Protein AF-A0A6A5AB97-F1 (afdb_monomer_lite)

Organism: Aphanomyces astaci (NCBI:txid112090)

Foldseek 3Di:
DAWKKAFPQPGDIDRQLLDQFPPDQADPPPRHGGLEIETADADDDDDPDPPPPLVAPPDDCDPLNVVLLVLLVVCQVQQSALFAWFAQQLVVSCQLSSHDSVVVCVVPVVPVCRRVDTGDHDRAGDPDDSVVSNVSVVVNVVSSVVSLVVCCVPPVDDSVVSVVSNHCNNVVGNVNSCVVRVRHYDPDHNHDDPDDPDPDPDPPPDDPDDDDDDDDDDDDDDDDD

Secondary structure (DSSP, 8-state):
-PPEEE-TTT--EEEG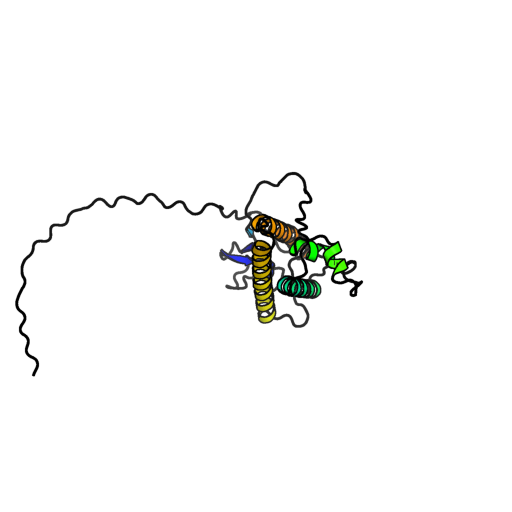GG-SSSS--B-TTT--B-SEEEEE----PPPSS-------------HHHHHHHHHHHHHHHHT-S---TT-BHHHHHHHHTTS-HHHHHHHTTT-GGGGT-B----SS-TT--HHHHHHHHHHHHHHHHHHHHHHHHHH---HHHHHHHHHHHHHHHHHHHHHHHTPEEPS--B---SSPPPPPP------------------------

pLDDT: mean 76.61, std 21.36, range [30.56, 95.5]

Structure (mmCIF, N/CA/C/O backbone):
data_AF-A0A6A5AB97-F1
#
_entry.id   AF-A0A6A5AB97-F1
#
loop_
_atom_site.group_PDB
_atom_site.id
_atom_site.type_symbol
_atom_site.label_atom_id
_atom_site.label_alt_id
_atom_site.label_comp_id
_atom_site.label_asym_id
_atom_site.label_entity_id
_atom_site.label_seq_id
_atom_site.pdbx_PDB_ins_code
_atom_site.Cartn_x
_atom_site.Cartn_y
_atom_site.Cartn_z
_atom_site.occupancy
_atom_site.B_iso_or_equiv
_atom_site.auth_seq_id
_atom_site.auth_comp_id
_atom_site.auth_asym_id
_atom_site.auth_atom_id
_atom_site.pdbx_PDB_model_num
ATOM 1 N N . MET A 1 1 ? 2.288 -11.305 -4.418 1.00 60.75 1 MET A N 1
ATOM 2 C CA . MET A 1 1 ? 0.895 -11.182 -3.960 1.00 60.75 1 MET A CA 1
ATOM 3 C C . MET A 1 1 ? 0.907 -10.291 -2.740 1.00 60.75 1 MET A C 1
ATOM 5 O O . MET A 1 1 ? 1.957 -10.066 -2.152 1.00 60.75 1 MET A O 1
ATOM 9 N N . ASP A 1 2 ? -0.248 -9.770 -2.362 1.00 81.12 2 ASP A N 1
ATOM 10 C CA . ASP A 1 2 ? -0.357 -8.925 -1.180 1.00 81.12 2 ASP A CA 1
ATOM 11 C C . ASP A 1 2 ? -0.464 -9.779 0.087 1.00 81.12 2 ASP A C 1
ATOM 13 O O . ASP A 1 2 ? -0.986 -10.894 0.044 1.00 81.12 2 ASP A O 1
ATOM 17 N N . ALA A 1 3 ? -0.025 -9.242 1.225 1.00 86.38 3 ALA A N 1
ATOM 18 C CA . ALA A 1 3 ? -0.329 -9.846 2.516 1.00 86.38 3 ALA A CA 1
ATOM 19 C C . ALA A 1 3 ? -1.850 -9.818 2.748 1.00 86.38 3 ALA A C 1
ATOM 21 O O . ALA A 1 3 ? -2.472 -8.754 2.666 1.00 86.38 3 ALA A O 1
ATOM 22 N N . ILE A 1 4 ? -2.442 -10.979 3.029 1.00 90.69 4 ILE A N 1
ATOM 23 C CA . ILE A 1 4 ? -3.864 -11.115 3.356 1.00 90.69 4 ILE A CA 1
ATOM 24 C C . ILE A 1 4 ? -4.005 -11.230 4.875 1.00 90.69 4 ILE A C 1
ATOM 26 O O . ILE A 1 4 ? -3.281 -11.986 5.524 1.00 90.69 4 ILE A O 1
ATOM 30 N N . ILE A 1 5 ? -4.949 -10.479 5.431 1.00 92.50 5 ILE A N 1
ATOM 31 C CA . ILE A 1 5 ? -5.366 -10.549 6.831 1.00 92.50 5 ILE A CA 1
ATOM 32 C C . ILE A 1 5 ? -6.749 -11.198 6.911 1.00 92.50 5 ILE A C 1
ATOM 34 O O . ILE A 1 5 ? -7.559 -11.034 5.998 1.00 92.50 5 ILE A O 1
ATOM 38 N N . LEU A 1 6 ? -7.023 -11.907 8.000 1.00 93.25 6 LEU A N 1
ATOM 39 C CA . LEU A 1 6 ? -8.309 -12.526 8.313 1.00 93.25 6 LEU A CA 1
ATOM 40 C C . LEU A 1 6 ? -8.797 -12.028 9.675 1.00 93.25 6 LEU A C 1
ATOM 42 O O . LEU A 1 6 ? -8.027 -11.982 10.635 1.00 93.25 6 LEU A O 1
ATOM 46 N N . LEU A 1 7 ? -10.081 -11.693 9.768 1.00 92.81 7 LEU A N 1
ATOM 47 C CA . LEU A 1 7 ? -10.729 -11.301 11.016 1.00 92.81 7 LEU A CA 1
ATOM 48 C C . LEU A 1 7 ? -11.393 -12.528 11.646 1.00 92.81 7 LEU A C 1
ATOM 50 O O . LEU A 1 7 ? -12.447 -12.966 11.186 1.00 92.81 7 LEU A O 1
ATOM 54 N N . GLU A 1 8 ? -10.793 -13.095 12.697 1.00 87.31 8 GLU A N 1
ATOM 55 C CA . GLU A 1 8 ? -11.292 -14.343 13.309 1.00 87.31 8 GLU A CA 1
ATOM 56 C C . GLU A 1 8 ? -12.737 -14.221 13.837 1.00 87.31 8 GLU A C 1
ATOM 58 O O . GLU A 1 8 ? -13.465 -15.208 13.839 1.00 87.31 8 GLU A O 1
ATOM 63 N N . GLY A 1 9 ? -13.178 -13.018 14.227 1.00 87.19 9 GLY A N 1
ATOM 64 C CA . GLY A 1 9 ? -14.530 -12.768 14.745 1.00 87.19 9 GLY A CA 1
ATOM 65 C C . GLY A 1 9 ? -15.659 -12.759 13.704 1.00 87.19 9 GLY A C 1
ATOM 66 O O . GLY A 1 9 ? -16.821 -12.850 14.088 1.00 87.19 9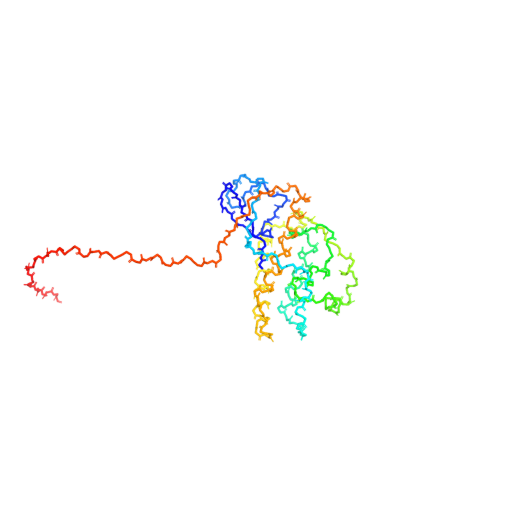 GLY A O 1
ATOM 67 N N . CYS A 1 10 ? -15.358 -12.643 12.404 1.00 92.75 10 CYS A N 1
ATOM 68 C CA . CYS A 1 10 ? -16.388 -12.606 11.350 1.00 92.75 10 CYS A CA 1
ATOM 69 C C . CYS A 1 10 ? -16.013 -13.316 10.036 1.00 92.75 10 CYS A C 1
ATOM 71 O O . CYS A 1 10 ? -16.812 -13.328 9.105 1.00 92.75 10 CYS A O 1
ATOM 73 N N . GLY A 1 11 ? -14.810 -13.887 9.925 1.00 90.88 11 GLY A N 1
ATOM 74 C CA . GLY A 1 11 ? -14.352 -14.633 8.748 1.00 90.88 11 GLY A CA 1
ATOM 75 C C . GLY A 1 11 ? -14.004 -13.784 7.518 1.00 90.88 11 GLY A C 1
ATOM 76 O O . GLY A 1 11 ? -13.508 -14.329 6.533 1.00 90.88 11 GLY A O 1
ATOM 77 N N . HIS A 1 12 ? -14.213 -12.464 7.551 1.00 94.31 12 HIS A N 1
ATOM 78 C CA . HIS A 1 12 ? -13.835 -11.582 6.447 1.00 94.31 12 HIS A CA 1
ATOM 79 C C . HIS A 1 12 ? -12.313 -11.483 6.305 1.00 94.31 12 HIS A C 1
ATOM 81 O O . HIS A 1 12 ? -11.588 -11.342 7.294 1.00 94.31 12 HIS A O 1
ATOM 87 N N . ALA A 1 13 ? -11.840 -11.516 5.059 1.00 93.12 13 ALA A N 1
ATOM 88 C CA . ALA A 1 13 ? -10.432 -11.395 4.714 1.00 93.12 13 ALA A CA 1
ATOM 89 C C . ALA A 1 13 ? -10.190 -10.202 3.783 1.00 93.12 13 ALA A C 1
ATOM 91 O O . ALA A 1 13 ? -10.978 -9.931 2.877 1.00 93.12 13 ALA A O 1
ATOM 92 N N . PHE A 1 14 ? -9.071 -9.514 3.992 1.00 92.31 14 PHE A N 1
ATOM 93 C CA . PHE A 1 14 ? -8.695 -8.297 3.272 1.00 92.31 14 PHE A CA 1
ATOM 94 C C . PHE A 1 14 ? -7.235 -8.390 2.844 1.00 92.31 14 PHE A C 1
ATOM 96 O O . PHE A 1 14 ? -6.418 -8.983 3.545 1.00 92.31 14 PHE A O 1
ATOM 103 N N . HIS A 1 15 ? -6.853 -7.746 1.743 1.00 92.25 15 HIS A N 1
ATOM 104 C CA . HIS A 1 15 ? -5.442 -7.393 1.595 1.00 92.25 15 HIS A CA 1
ATOM 105 C C . HIS A 1 15 ? -5.102 -6.307 2.621 1.00 92.25 15 HIS A C 1
ATOM 107 O O . HIS A 1 15 ? -5.886 -5.376 2.801 1.00 92.25 15 HIS A O 1
ATOM 113 N N . SER A 1 16 ? -3.922 -6.351 3.232 1.00 91.88 16 SER A N 1
ATOM 114 C CA . SER A 1 16 ? -3.533 -5.381 4.265 1.00 91.88 16 SER A CA 1
ATOM 115 C C . SER A 1 16 ? -3.587 -3.921 3.793 1.00 91.88 16 SER A C 1
ATOM 117 O O . SER A 1 16 ? -4.008 -3.043 4.536 1.00 91.88 16 SER A O 1
ATOM 119 N N . ARG A 1 17 ? -3.222 -3.646 2.534 1.00 92.00 17 ARG A N 1
ATOM 120 C CA . ARG A 1 17 ? -3.323 -2.297 1.937 1.00 92.00 17 ARG A CA 1
ATOM 121 C C . ARG A 1 17 ? -4.753 -1.856 1.607 1.00 92.00 17 ARG A C 1
ATOM 123 O O . ARG A 1 17 ? -4.948 -0.704 1.248 1.00 92.00 17 ARG A O 1
ATOM 130 N N . CYS A 1 18 ? -5.722 -2.774 1.615 1.00 92.94 18 CYS A N 1
ATOM 131 C CA . CYS A 1 18 ? -7.118 -2.463 1.307 1.00 92.94 18 CYS A CA 1
ATOM 132 C C . CYS A 1 18 ? -7.883 -1.962 2.532 1.00 92.94 18 CYS A C 1
ATOM 134 O O . CYS A 1 18 ? -8.823 -1.203 2.333 1.00 92.94 18 CYS A O 1
ATOM 136 N N . VAL A 1 19 ? -7.434 -2.293 3.749 1.00 93.06 19 VAL A N 1
ATOM 137 C CA . VAL A 1 19 ? -7.878 -1.621 4.980 1.00 93.06 19 VAL A CA 1
ATOM 138 C C . VAL A 1 19 ? -7.641 -0.119 4.836 1.00 93.06 19 VAL A C 1
ATOM 140 O O . VAL A 1 19 ? -6.557 0.296 4.417 1.00 93.06 19 VAL A O 1
ATOM 143 N N . PHE A 1 20 ? -8.666 0.678 5.111 1.00 91.94 20 PHE A N 1
ATOM 144 C CA . PHE A 1 20 ? -8.661 2.132 4.996 1.00 91.94 20 PHE A CA 1
ATOM 145 C C . PHE A 1 20 ? -7.979 2.804 6.183 1.00 91.94 20 PHE A C 1
ATOM 147 O O . PHE A 1 20 ? -7.189 3.720 5.973 1.00 91.94 20 PHE A O 1
ATOM 154 N N . GLU A 1 21 ? -8.240 2.330 7.403 1.00 90.81 21 GLU A N 1
ATOM 155 C CA . GLU A 1 21 ? -7.704 2.929 8.625 1.00 90.81 21 GLU A CA 1
ATOM 156 C C . GLU A 1 21 ? -7.088 1.868 9.547 1.00 90.81 21 GLU A C 1
ATOM 158 O O . GLU A 1 21 ? -7.721 0.873 9.900 1.00 90.81 21 GLU A O 1
ATOM 163 N N . TRP A 1 22 ? -5.834 2.097 9.946 1.00 93.00 22 TRP A N 1
ATOM 164 C CA . TRP A 1 22 ? -5.144 1.317 10.975 1.00 93.00 22 TRP A CA 1
ATOM 165 C C . TRP A 1 22 ? -4.885 2.149 12.237 1.00 93.00 22 TRP A C 1
ATOM 167 O O . TRP A 1 22 ? -4.482 3.311 12.100 1.00 93.00 22 TRP A O 1
ATOM 177 N N . PRO A 1 23 ? -4.972 1.544 13.439 1.00 94.25 23 PRO A N 1
ATOM 178 C CA . PRO A 1 23 ? -5.296 0.135 13.692 1.00 94.25 23 PRO A CA 1
ATOM 179 C C . PRO A 1 23 ? -6.779 -0.185 13.455 1.00 94.25 23 PRO A C 1
ATOM 181 O O . PRO A 1 23 ? -7.661 0.576 13.841 1.00 94.25 23 PRO A O 1
ATOM 184 N N . LEU A 1 24 ? -7.040 -1.343 12.853 1.00 93.06 24 LEU A N 1
ATOM 185 C CA . LEU A 1 24 ? -8.377 -1.863 12.617 1.00 93.06 24 LEU A CA 1
ATOM 186 C C . LEU A 1 24 ? -9.029 -2.234 13.958 1.00 93.06 24 LEU A C 1
ATOM 188 O O . LEU A 1 24 ? -8.449 -2.986 14.747 1.00 93.06 24 LEU A O 1
ATOM 192 N N . ARG A 1 25 ? -10.232 -1.693 14.193 1.00 93.12 25 ARG A N 1
ATOM 193 C CA . ARG A 1 25 ? -11.060 -1.915 15.397 1.00 93.12 25 ARG A CA 1
ATOM 194 C C . ARG A 1 25 ? -12.397 -2.588 15.097 1.00 93.12 25 ARG A C 1
ATOM 196 O O . ARG A 1 25 ? -12.951 -3.264 15.958 1.00 93.12 25 ARG A O 1
ATOM 203 N N . THR A 1 26 ? -12.918 -2.422 13.886 1.00 94.94 26 THR A N 1
ATOM 204 C CA . THR A 1 26 ? -14.170 -3.027 13.413 1.00 94.94 26 THR A CA 1
ATOM 205 C C . THR A 1 26 ? -14.009 -3.486 11.968 1.00 94.94 26 THR A C 1
ATOM 207 O O . THR A 1 26 ? -13.206 -2.946 11.210 1.00 94.94 26 THR A O 1
ATOM 210 N N . CYS A 1 27 ? -14.768 -4.504 11.569 1.00 94.12 27 CYS A N 1
ATOM 211 C CA . CYS A 1 27 ? -14.750 -4.996 10.199 1.00 94.12 27 CYS A CA 1
ATOM 212 C C . CYS A 1 27 ? -15.373 -3.974 9.233 1.00 94.12 27 CYS A C 1
ATOM 214 O O . CYS A 1 27 ? -16.542 -3.626 9.376 1.00 94.12 27 CYS A O 1
ATOM 216 N N . GLU A 1 28 ? -14.651 -3.579 8.182 1.00 92.00 28 GLU A N 1
ATOM 217 C CA . GLU A 1 28 ? -15.136 -2.616 7.173 1.00 92.00 28 GLU A CA 1
ATOM 218 C C . GLU A 1 28 ? -16.360 -3.103 6.365 1.00 92.00 28 GLU A C 1
ATOM 220 O O . GLU A 1 28 ? -17.002 -2.309 5.680 1.00 92.00 28 GLU A O 1
ATOM 225 N N . VAL A 1 29 ? -16.699 -4.398 6.443 1.00 93.00 29 VAL A N 1
ATOM 226 C CA . VAL A 1 29 ? -17.851 -5.006 5.750 1.00 93.00 29 VAL A CA 1
ATOM 227 C C . VAL A 1 29 ? -19.064 -5.153 6.671 1.00 93.00 29 VAL A C 1
ATOM 229 O O . VAL A 1 29 ? -20.159 -4.737 6.307 1.00 93.00 29 VAL A O 1
ATOM 232 N N . CYS A 1 30 ? -18.889 -5.750 7.855 1.00 95.38 30 CYS A N 1
ATOM 233 C CA . CYS A 1 30 ? -19.995 -6.120 8.751 1.00 95.38 30 CYS A CA 1
ATOM 234 C C . CYS A 1 30 ? -19.960 -5.436 10.128 1.00 95.38 30 CYS A C 1
ATOM 236 O O . CYS A 1 30 ? -20.767 -5.771 10.989 1.00 95.38 30 CYS A O 1
ATOM 238 N N . GLN A 1 31 ? -19.021 -4.513 10.355 1.00 94.75 31 GLN A N 1
ATOM 239 C CA . GLN A 1 31 ? -18.847 -3.712 11.578 1.00 94.75 31 GLN A CA 1
ATOM 240 C C . GLN A 1 31 ? -18.605 -4.500 12.881 1.00 94.75 31 GLN A C 1
ATOM 242 O O . GLN A 1 31 ? -18.427 -3.891 13.933 1.00 94.75 31 GLN A O 1
ATOM 247 N N . THR A 1 32 ? -18.506 -5.833 12.823 1.00 95.31 32 THR A N 1
ATOM 248 C CA . THR A 1 32 ? -18.099 -6.681 13.954 1.00 95.31 32 THR A CA 1
ATOM 249 C C . THR A 1 32 ? -16.782 -6.172 14.555 1.00 95.31 32 THR A C 1
ATOM 251 O O . THR A 1 32 ? -15.819 -6.017 13.795 1.00 95.31 32 THR A O 1
ATOM 254 N N . PRO A 1 33 ? -16.707 -5.920 15.877 1.00 94.62 33 PRO A N 1
ATOM 255 C CA . PRO A 1 33 ? -15.467 -5.535 16.547 1.00 94.62 33 PRO A CA 1
ATOM 256 C C . PRO A 1 33 ? -14.354 -6.570 16.345 1.00 94.62 33 PRO A C 1
ATOM 258 O O . PRO A 1 33 ? -14.589 -7.776 16.439 1.00 94.62 33 PRO A O 1
ATOM 261 N N . CYS A 1 34 ? -13.144 -6.102 16.047 1.00 90.81 34 CYS A N 1
ATOM 262 C CA . CYS A 1 34 ? -11.989 -6.943 15.743 1.00 90.81 34 CYS A CA 1
ATOM 263 C C . CYS A 1 34 ? -10.660 -6.219 16.034 1.00 90.81 34 CYS A C 1
ATOM 265 O O . CYS A 1 34 ? -10.048 -5.623 15.151 1.00 90.81 34 CYS A O 1
ATOM 267 N N . ASP A 1 35 ? -10.179 -6.305 17.274 1.00 88.38 35 ASP A N 1
ATOM 268 C CA . ASP A 1 35 ? -8.873 -5.745 17.663 1.00 88.38 35 ASP A CA 1
ATOM 269 C C . ASP A 1 35 ? -7.673 -6.609 17.243 1.00 88.38 35 ASP A C 1
ATOM 271 O O . ASP A 1 35 ? -6.535 -6.128 17.187 1.00 88.38 35 ASP A O 1
ATOM 275 N N . SER A 1 36 ? -7.917 -7.886 16.937 1.00 91.50 36 SER A N 1
ATOM 276 C CA . SER A 1 36 ? -6.913 -8.840 16.472 1.00 91.50 36 SER A CA 1
ATOM 277 C C . SER A 1 36 ? -7.127 -9.245 15.013 1.00 91.50 36 SER A C 1
ATOM 279 O O . SER A 1 36 ? -8.249 -9.470 14.555 1.00 91.50 36 SER A O 1
ATOM 281 N N . ILE A 1 37 ? -6.016 -9.373 14.288 1.00 92.50 37 ILE A N 1
ATOM 282 C CA . ILE A 1 37 ? -5.974 -9.881 12.913 1.00 92.50 37 ILE A CA 1
ATOM 283 C C . ILE A 1 37 ? -5.139 -11.162 12.850 1.00 92.50 37 ILE A C 1
ATOM 285 O O . ILE A 1 37 ? -4.086 -11.254 13.476 1.00 92.50 37 ILE A O 1
ATOM 289 N N . ALA A 1 38 ? -5.566 -12.155 12.078 1.00 91.75 38 ALA A N 1
ATOM 290 C CA . ALA A 1 38 ? -4.735 -13.301 11.716 1.00 91.75 38 ALA A CA 1
ATOM 291 C C . ALA A 1 38 ? -4.057 -13.038 10.363 1.00 91.75 38 ALA A C 1
ATOM 293 O O . ALA A 1 38 ? -4.660 -12.436 9.472 1.00 91.75 38 ALA A O 1
ATOM 294 N N . LEU A 1 39 ? -2.814 -13.490 10.183 1.00 89.12 39 LEU A N 1
ATOM 295 C CA . LEU A 1 39 ? -2.131 -13.405 8.889 1.00 89.12 39 LEU A CA 1
ATOM 296 C C . LEU A 1 39 ? -2.386 -14.676 8.074 1.00 89.12 39 LEU A C 1
ATOM 298 O O . LEU A 1 39 ? -2.138 -15.791 8.537 1.00 89.12 39 LEU A O 1
ATOM 302 N N . VAL A 1 40 ? -2.856 -14.508 6.840 1.00 85.56 40 VAL A N 1
ATOM 303 C CA . VAL A 1 40 ? -3.047 -15.604 5.887 1.00 85.56 40 VAL A CA 1
ATOM 304 C C . VAL A 1 40 ? -1.784 -15.716 5.041 1.00 85.56 40 VAL A C 1
ATOM 306 O O . VAL A 1 40 ? -1.528 -14.897 4.158 1.00 85.56 40 VAL A O 1
ATOM 309 N N . GLY A 1 41 ? -0.975 -16.733 5.330 1.00 68.50 41 GLY A N 1
ATOM 310 C CA . GLY A 1 41 ? 0.309 -16.967 4.676 1.00 68.50 41 GLY A CA 1
ATOM 311 C C . GLY A 1 41 ? 0.445 -18.408 4.204 1.00 68.50 41 GLY A C 1
ATOM 312 O O . GLY A 1 41 ? 0.084 -19.347 4.911 1.00 68.50 41 GLY A O 1
ATOM 313 N N . ARG A 1 42 ? 1.017 -18.612 3.013 1.00 59.31 42 ARG A N 1
ATOM 314 C CA . ARG A 1 42 ? 1.466 -19.946 2.598 1.00 59.31 42 ARG A CA 1
ATOM 315 C C . ARG A 1 42 ? 2.794 -20.239 3.281 1.00 59.31 42 ARG A C 1
ATOM 317 O O . ARG A 1 42 ? 3.829 -19.757 2.836 1.00 59.31 42 ARG A O 1
ATOM 324 N N . CYS A 1 43 ? 2.772 -21.052 4.331 1.00 41.12 43 CYS A N 1
ATOM 325 C CA . CYS A 1 43 ? 4.003 -21.521 4.956 1.00 41.12 43 CYS A CA 1
ATOM 326 C C . CYS A 1 43 ? 4.773 -22.424 3.972 1.00 41.12 43 CYS A C 1
ATOM 328 O O . CYS A 1 43 ? 4.392 -23.570 3.729 1.00 41.12 43 CYS A O 1
ATOM 330 N N . ARG A 1 44 ? 5.857 -21.904 3.387 1.00 54.62 44 ARG A N 1
ATOM 331 C CA . ARG A 1 44 ? 6.918 -22.707 2.766 1.00 54.62 44 ARG A CA 1
ATOM 332 C C . ARG A 1 44 ? 8.201 -22.493 3.556 1.00 54.62 44 ARG A C 1
ATOM 334 O O . ARG A 1 44 ? 8.443 -21.410 4.078 1.00 54.62 44 ARG A O 1
ATOM 341 N N . ARG A 1 45 ? 9.002 -23.556 3.672 1.00 43.09 45 ARG A N 1
ATOM 342 C CA . ARG A 1 45 ? 10.289 -23.520 4.375 1.00 43.09 45 ARG A CA 1
ATOM 343 C C . ARG A 1 45 ? 11.170 -22.428 3.765 1.00 43.09 45 ARG A C 1
ATOM 345 O O . ARG A 1 45 ? 11.361 -22.417 2.552 1.00 43.09 45 ARG A O 1
ATOM 352 N N . MET A 1 46 ? 11.691 -21.553 4.624 1.00 43.62 46 MET A N 1
ATOM 353 C CA . MET A 1 46 ? 12.640 -20.502 4.260 1.00 43.62 46 MET A CA 1
ATOM 354 C C . MET A 1 46 ? 13.797 -21.080 3.434 1.00 43.62 46 MET A C 1
ATOM 356 O O . MET A 1 46 ? 14.436 -22.033 3.894 1.00 43.62 46 MET A O 1
ATOM 360 N N . PRO A 1 47 ? 14.136 -20.497 2.272 1.00 39.91 47 PRO A N 1
ATOM 361 C CA . PRO A 1 47 ? 15.463 -20.659 1.708 1.00 39.91 47 PRO A CA 1
ATOM 362 C C . PRO A 1 47 ? 16.467 -20.074 2.704 1.00 39.91 47 PRO A C 1
ATOM 364 O O . PRO A 1 47 ? 16.452 -18.879 3.002 1.00 39.91 47 PRO A O 1
ATOM 367 N N . THR A 1 48 ? 17.342 -20.913 3.246 1.00 36.59 48 THR A N 1
ATOM 368 C CA . THR A 1 48 ? 18.506 -20.437 3.993 1.00 36.59 48 THR A CA 1
ATOM 369 C C . THR A 1 48 ? 19.384 -19.598 3.065 1.00 36.59 48 THR A C 1
ATOM 371 O O . THR A 1 48 ? 19.791 -20.085 2.010 1.00 36.59 48 THR A O 1
ATOM 374 N N . SER A 1 49 ? 19.729 -18.385 3.508 1.00 42.03 49 SER A N 1
ATOM 375 C CA . SER A 1 49 ? 20.485 -17.317 2.822 1.00 42.03 49 SER A CA 1
ATOM 376 C C . SER A 1 49 ? 19.675 -16.370 1.907 1.00 42.03 49 SER A C 1
ATOM 378 O O . SER A 1 49 ? 18.937 -16.820 1.028 1.00 42.03 49 SER A O 1
ATOM 380 N N . PRO A 1 50 ? 19.862 -15.036 2.041 1.00 38.94 50 PRO A N 1
ATOM 381 C CA . PRO A 1 50 ? 19.308 -14.044 1.125 1.00 38.94 50 PRO A CA 1
ATOM 382 C C . PRO A 1 50 ? 20.139 -14.016 -0.164 1.00 38.94 50 PRO A C 1
ATOM 384 O O . PRO A 1 50 ? 20.914 -13.090 -0.415 1.00 38.94 50 PRO A O 1
ATOM 387 N N . THR A 1 51 ? 20.013 -15.058 -0.986 1.00 40.12 51 THR A N 1
ATOM 388 C CA . THR A 1 51 ? 20.675 -15.085 -2.292 1.00 40.12 51 THR A CA 1
ATOM 389 C C . THR A 1 51 ? 20.088 -13.975 -3.156 1.00 40.12 51 THR A C 1
ATOM 391 O O . THR A 1 51 ? 18.914 -14.004 -3.509 1.00 40.12 51 THR A O 1
ATOM 394 N N . SER A 1 52 ? 20.921 -12.985 -3.485 1.00 44.22 52 SER A N 1
ATOM 395 C CA . SER A 1 52 ? 20.586 -11.808 -4.293 1.00 44.22 52 SER A CA 1
ATOM 396 C C . SER A 1 52 ? 20.303 -12.167 -5.765 1.00 44.22 52 SER A C 1
ATOM 398 O O . SER A 1 52 ? 20.983 -11.711 -6.686 1.00 44.22 52 SER A O 1
ATOM 400 N N . SER A 1 53 ? 19.245 -12.933 -6.017 1.00 45.44 53 SER A N 1
ATOM 401 C CA . SER A 1 53 ? 18.651 -13.155 -7.335 1.00 45.44 53 SER A CA 1
ATOM 402 C C . SER A 1 53 ? 17.708 -12.000 -7.692 1.00 45.44 53 SER A C 1
ATOM 404 O O . SER A 1 53 ? 16.552 -12.191 -8.064 1.00 45.44 53 SER A O 1
ATOM 406 N N . THR A 1 54 ? 18.230 -10.765 -7.640 1.00 50.19 54 THR A N 1
ATOM 407 C CA . THR A 1 54 ? 17.572 -9.648 -8.330 1.00 50.19 54 THR A CA 1
ATOM 408 C C . THR A 1 54 ? 17.618 -9.993 -9.813 1.00 50.19 54 THR A C 1
ATOM 410 O O . THR A 1 54 ? 18.676 -9.870 -10.432 1.00 50.19 54 THR A O 1
ATOM 413 N N . MET A 1 55 ? 16.496 -10.453 -10.376 1.00 54.72 55 MET A N 1
ATOM 414 C CA . MET A 1 55 ? 16.352 -10.784 -11.797 1.00 54.72 55 MET A CA 1
ATOM 415 C C . MET A 1 55 ? 16.426 -9.504 -12.631 1.00 54.72 55 MET A C 1
ATOM 417 O O . MET A 1 55 ? 15.437 -8.978 -13.138 1.00 54.72 55 MET A O 1
ATOM 421 N N . SER A 1 56 ? 17.648 -8.985 -12.761 1.00 51.53 56 SER A N 1
ATOM 422 C CA . SER A 1 56 ? 18.004 -7.778 -13.497 1.00 51.53 56 SER A CA 1
ATOM 423 C C . SER A 1 56 ? 17.999 -8.046 -15.003 1.00 51.53 56 SER A C 1
ATOM 425 O O . SER A 1 56 ? 18.976 -7.773 -15.707 1.00 51.53 56 SER A O 1
ATOM 427 N N . CYS A 1 57 ? 16.870 -8.538 -15.511 1.00 53.47 57 CYS A N 1
ATOM 428 C CA . CYS A 1 57 ? 16.553 -8.467 -16.924 1.00 53.47 57 CYS A CA 1
ATOM 429 C C . CYS A 1 57 ? 16.678 -6.991 -17.344 1.00 53.47 57 CYS A C 1
ATOM 431 O O . CYS A 1 57 ? 16.007 -6.116 -16.785 1.00 53.47 57 CYS A O 1
ATOM 433 N N . ARG A 1 58 ? 17.598 -6.690 -18.271 1.00 57.16 58 ARG A N 1
ATOM 434 C CA . ARG A 1 58 ? 17.811 -5.328 -18.778 1.00 57.16 58 ARG A CA 1
ATOM 435 C C . ARG A 1 58 ? 16.611 -4.937 -19.639 1.00 57.16 58 ARG A C 1
ATOM 437 O O . ARG A 1 58 ? 16.619 -5.136 -20.846 1.00 57.16 58 ARG A O 1
ATOM 444 N N . ARG A 1 59 ? 15.582 -4.390 -18.994 1.00 71.38 59 ARG A N 1
ATOM 445 C CA . ARG A 1 59 ? 14.331 -3.962 -19.624 1.00 71.38 59 ARG A CA 1
ATOM 446 C C . ARG A 1 59 ? 14.260 -2.445 -19.720 1.00 71.38 59 ARG A C 1
ATOM 448 O O . ARG A 1 59 ? 14.518 -1.738 -18.732 1.00 71.38 59 ARG A O 1
ATOM 455 N N . ASN A 1 60 ? 13.863 -1.963 -20.895 1.00 78.94 60 ASN A N 1
ATOM 456 C CA . ASN A 1 60 ? 13.421 -0.583 -21.078 1.00 78.94 60 ASN A CA 1
ATOM 457 C C . ASN A 1 60 ? 12.261 -0.286 -20.117 1.00 78.94 60 ASN A C 1
ATOM 459 O O . ASN A 1 60 ? 11.575 -1.198 -19.662 1.00 78.94 60 ASN A O 1
ATOM 463 N N . TRP A 1 61 ? 12.091 0.986 -19.758 1.00 82.19 61 TRP A N 1
ATOM 464 C CA . TRP A 1 61 ? 10.936 1.401 -18.965 1.00 82.19 61 TRP A CA 1
ATOM 465 C C . TRP A 1 61 ? 9.714 1.416 -19.863 1.00 82.19 61 TRP A C 1
ATOM 467 O O . TRP A 1 61 ? 9.630 2.286 -20.730 1.00 82.19 61 TRP A O 1
ATOM 477 N N . ASP A 1 62 ? 8.806 0.477 -19.640 1.00 86.94 62 ASP A N 1
ATOM 478 C CA . ASP A 1 62 ? 7.518 0.477 -20.317 1.00 86.94 62 ASP A CA 1
ATOM 479 C C . ASP A 1 62 ? 6.561 1.516 -19.715 1.00 86.94 62 ASP A C 1
ATOM 481 O O . ASP A 1 62 ? 6.784 2.031 -18.614 1.00 86.94 62 ASP A O 1
ATOM 485 N N . GLU A 1 63 ? 5.484 1.811 -20.435 1.00 90.88 63 GLU A N 1
ATOM 486 C CA . GLU A 1 63 ? 4.410 2.677 -19.976 1.00 90.88 63 GLU A CA 1
ATOM 487 C C . GLU A 1 63 ? 3.688 2.089 -18.757 1.00 90.88 63 GLU A C 1
ATOM 489 O O . GLU A 1 63 ? 3.566 2.772 -17.741 1.00 90.88 63 GLU A O 1
ATOM 494 N N . VAL A 1 64 ? 3.327 0.801 -18.783 1.00 92.06 64 VAL A N 1
ATOM 495 C CA . VAL A 1 64 ? 2.628 0.147 -17.658 1.00 92.06 64 VAL A CA 1
ATOM 496 C C . VAL A 1 64 ? 3.509 0.124 -16.404 1.00 92.06 64 VAL A C 1
ATOM 498 O O . VAL A 1 64 ? 3.059 0.412 -15.294 1.00 92.06 64 VAL A O 1
ATOM 501 N N . GLU A 1 65 ? 4.803 -0.157 -16.576 1.00 91.62 65 GLU A N 1
ATOM 502 C CA . GLU A 1 65 ? 5.793 -0.117 -15.495 1.00 91.62 65 GLU A CA 1
ATOM 503 C C . GLU A 1 65 ? 5.989 1.306 -14.940 1.00 91.62 65 GLU A C 1
ATOM 505 O O . GLU A 1 65 ? 6.175 1.490 -13.733 1.00 91.62 65 GLU A O 1
ATOM 510 N N . ARG A 1 66 ? 5.929 2.328 -15.806 1.00 91.75 66 ARG A N 1
ATOM 511 C CA . ARG A 1 66 ? 6.001 3.742 -15.420 1.00 91.75 66 ARG A CA 1
ATOM 512 C C . ARG A 1 66 ? 4.777 4.160 -14.610 1.00 91.75 66 ARG A C 1
ATOM 514 O O . ARG A 1 66 ? 4.959 4.747 -13.546 1.00 91.75 66 ARG A O 1
ATOM 521 N N . GLU A 1 67 ? 3.568 3.859 -15.073 1.00 94.69 67 GLU A N 1
ATOM 522 C CA . GLU A 1 67 ? 2.326 4.170 -14.357 1.00 94.69 67 GLU A CA 1
ATOM 523 C C . GLU A 1 67 ? 2.271 3.469 -12.994 1.00 94.69 67 GLU A C 1
ATOM 525 O O . GLU A 1 67 ? 2.028 4.119 -11.975 1.00 94.69 67 GLU A O 1
ATOM 530 N N . TYR A 1 68 ? 2.603 2.174 -12.947 1.00 94.94 68 TYR A N 1
ATOM 531 C CA . TYR A 1 68 ? 2.684 1.410 -11.700 1.00 94.94 68 TYR A CA 1
ATOM 532 C C . TYR A 1 68 ? 3.692 2.024 -10.711 1.00 94.94 68 TYR A C 1
ATOM 534 O O . TYR A 1 68 ? 3.378 2.224 -9.535 1.00 94.94 68 TYR A O 1
ATOM 542 N N . CYS A 1 69 ? 4.883 2.405 -11.189 1.00 94.06 69 CYS A N 1
ATOM 543 C CA . CYS A 1 69 ? 5.896 3.075 -10.373 1.00 94.06 69 CYS A CA 1
ATOM 544 C C . CYS A 1 69 ? 5.432 4.443 -9.841 1.00 94.06 69 CYS A C 1
ATOM 546 O O . CYS A 1 69 ? 5.765 4.795 -8.708 1.00 94.06 69 CYS A O 1
ATOM 548 N N . MET A 1 70 ? 4.696 5.222 -10.639 1.00 93.94 70 MET A N 1
ATOM 549 C CA . MET A 1 70 ? 4.176 6.529 -10.223 1.00 93.94 70 MET A CA 1
ATOM 550 C C . MET A 1 70 ? 3.060 6.389 -9.183 1.00 93.94 70 MET A C 1
ATOM 552 O O . MET A 1 70 ? 3.081 7.089 -8.174 1.00 93.94 70 MET A O 1
ATOM 556 N N . LEU A 1 71 ? 2.145 5.430 -9.351 1.00 95.44 71 LEU A N 1
ATOM 557 C CA . LEU A 1 71 ? 1.104 5.171 -8.355 1.00 95.44 71 LEU A CA 1
ATOM 558 C C . LEU A 1 71 ? 1.695 4.691 -7.018 1.00 95.44 71 LEU A C 1
ATOM 560 O O . LEU A 1 71 ? 1.276 5.159 -5.959 1.00 95.44 71 LEU A O 1
ATOM 564 N N . LEU A 1 72 ? 2.709 3.818 -7.053 1.00 94.50 72 LEU A N 1
ATOM 565 C CA . LEU A 1 72 ? 3.462 3.422 -5.857 1.00 94.50 72 LEU A CA 1
ATOM 566 C C . LEU A 1 72 ? 4.160 4.613 -5.184 1.00 94.50 72 LEU A C 1
ATOM 568 O O . LEU A 1 72 ? 4.127 4.728 -3.960 1.00 94.50 72 LEU A O 1
ATOM 572 N N . LEU A 1 73 ? 4.777 5.502 -5.968 1.00 93.38 73 LEU A N 1
ATOM 573 C CA . LEU A 1 73 ? 5.422 6.722 -5.476 1.00 93.38 73 LEU A CA 1
ATOM 574 C C . LEU A 1 73 ? 4.424 7.645 -4.762 1.00 93.38 73 LEU A C 1
ATOM 576 O O . LEU A 1 73 ? 4.746 8.188 -3.703 1.00 93.38 73 LEU A O 1
ATOM 580 N N . ASP A 1 74 ? 3.227 7.811 -5.320 1.00 93.25 74 ASP A N 1
ATOM 581 C CA . ASP A 1 74 ? 2.187 8.653 -4.734 1.00 93.25 74 ASP A CA 1
ATOM 582 C C . ASP A 1 74 ? 1.613 8.046 -3.453 1.00 93.25 74 ASP A C 1
ATOM 584 O O . ASP A 1 74 ? 1.485 8.756 -2.463 1.00 93.25 74 ASP A O 1
ATOM 588 N N . LEU A 1 75 ? 1.298 6.745 -3.438 1.00 93.50 75 LEU A N 1
ATOM 589 C CA . LEU A 1 75 ? 0.806 6.051 -2.239 1.00 93.50 75 LEU A CA 1
ATOM 590 C C . LEU A 1 75 ? 1.851 6.052 -1.111 1.00 93.50 75 LEU A C 1
ATOM 592 O O . LEU A 1 75 ? 1.517 6.225 0.059 1.00 93.50 75 LEU A O 1
ATOM 596 N N . PHE A 1 76 ? 3.135 5.935 -1.461 1.00 93.50 76 PHE A N 1
ATOM 597 C CA . PHE A 1 76 ? 4.234 6.048 -0.503 1.00 93.50 76 PHE A CA 1
ATOM 598 C C . PHE A 1 76 ? 4.367 7.466 0.078 1.00 93.50 76 PHE A C 1
ATOM 600 O O . PHE A 1 76 ? 4.683 7.616 1.255 1.00 93.50 76 PHE A O 1
ATOM 607 N N . LYS A 1 77 ? 4.152 8.513 -0.732 1.00 91.88 77 LYS A N 1
ATOM 608 C CA . LYS A 1 77 ? 4.132 9.916 -0.272 1.00 91.88 77 LYS A CA 1
ATOM 609 C C . LYS A 1 77 ? 2.901 10.242 0.568 1.00 91.88 77 LYS A C 1
ATOM 611 O O . LYS A 1 77 ? 2.995 11.043 1.487 1.00 91.88 77 LYS A O 1
ATOM 616 N N . GLU A 1 78 ? 1.770 9.642 0.223 1.00 91.88 78 GLU A N 1
ATOM 617 C CA . GLU A 1 78 ? 0.488 9.800 0.906 1.00 91.88 78 GLU A CA 1
ATOM 618 C C . GLU A 1 78 ? 0.466 9.114 2.280 1.00 91.88 78 GLU A C 1
ATOM 620 O O . GLU A 1 78 ? -0.304 9.519 3.142 1.00 91.88 78 GLU A O 1
ATOM 625 N N . GLY A 1 79 ? 1.323 8.113 2.509 1.00 92.75 79 GLY A N 1
ATOM 626 C CA . GLY A 1 79 ? 1.407 7.406 3.789 1.00 92.75 79 GLY A CA 1
ATOM 627 C C . GLY A 1 79 ? 0.284 6.390 4.019 1.00 92.75 79 GLY A C 1
ATOM 628 O O . GLY A 1 79 ? 0.065 5.986 5.157 1.00 92.75 79 GLY A O 1
ATOM 629 N N . SER A 1 80 ? -0.410 5.965 2.957 1.00 90.62 80 SER A N 1
ATOM 630 C CA . SER A 1 80 ? -1.596 5.089 2.987 1.00 90.62 80 SER A CA 1
ATOM 631 C C . SER A 1 80 ? -1.297 3.590 2.811 1.00 90.62 80 SER A C 1
ATOM 633 O O . SER A 1 80 ? -2.197 2.787 2.565 1.00 90.62 80 SER A O 1
ATOM 635 N N . LEU A 1 81 ? -0.028 3.187 2.905 1.00 92.12 81 LEU A N 1
ATOM 636 C CA . LEU A 1 81 ? 0.415 1.793 2.804 1.00 92.12 81 LEU A CA 1
ATOM 637 C C . LEU A 1 81 ? 0.725 1.200 4.197 1.00 92.12 81 LEU A C 1
ATOM 639 O O . LEU A 1 81 ? 1.282 1.895 5.052 1.00 92.12 81 LEU A O 1
ATOM 643 N N . PRO A 1 82 ? 0.475 -0.102 4.429 1.00 92.00 82 PRO A N 1
ATOM 644 C CA . PRO A 1 82 ? 0.811 -0.790 5.677 1.00 92.00 82 PRO A CA 1
ATOM 645 C C . PRO A 1 82 ? 2.303 -1.170 5.702 1.00 92.00 82 PRO A C 1
ATOM 647 O O . PRO A 1 82 ? 2.679 -2.343 5.733 1.00 92.00 82 PRO A O 1
ATOM 650 N N . LEU A 1 83 ? 3.169 -0.161 5.596 1.00 92.50 83 LEU A N 1
ATOM 651 C CA . LEU A 1 83 ? 4.624 -0.294 5.552 1.00 92.50 83 LEU A CA 1
ATOM 652 C C . LEU A 1 83 ? 5.257 0.200 6.850 1.00 92.50 83 LEU A C 1
ATOM 654 O O . LEU A 1 83 ? 4.789 1.151 7.475 1.00 92.50 83 LEU A O 1
ATOM 658 N N . LYS A 1 84 ? 6.383 -0.412 7.225 1.00 90.25 84 LYS A N 1
ATOM 659 C CA . LYS A 1 84 ? 7.152 -0.003 8.403 1.00 90.25 84 LYS A CA 1
ATOM 660 C C . LYS A 1 84 ? 7.581 1.475 8.276 1.00 90.25 84 LYS A C 1
ATOM 662 O O . LYS A 1 84 ? 8.219 1.832 7.279 1.00 90.25 84 LYS A O 1
ATOM 667 N N . PRO A 1 85 ? 7.328 2.329 9.284 1.00 89.88 85 PRO A N 1
ATOM 668 C CA . PRO A 1 85 ? 7.844 3.694 9.300 1.00 89.88 85 PRO A CA 1
ATOM 669 C C . PRO A 1 85 ? 9.370 3.750 9.122 1.00 89.88 85 PRO A C 1
ATOM 671 O O . PRO A 1 85 ? 10.117 2.892 9.599 1.00 89.88 85 PRO A O 1
ATOM 674 N N . GLY A 1 86 ? 9.850 4.775 8.421 1.00 90.94 86 GLY A N 1
ATOM 675 C CA . GLY A 1 86 ? 11.272 5.028 8.201 1.00 90.94 86 GLY A CA 1
ATOM 676 C C . GLY A 1 86 ? 11.923 4.276 7.033 1.00 90.94 86 GLY A C 1
ATOM 677 O O . GLY A 1 86 ? 13.110 4.518 6.794 1.00 90.94 86 GLY A O 1
ATOM 678 N N . MET A 1 87 ? 11.193 3.418 6.301 1.00 90.94 87 MET A N 1
ATOM 679 C CA . MET A 1 87 ? 11.667 2.751 5.073 1.00 90.94 87 MET A CA 1
ATOM 680 C C . MET A 1 87 ? 12.092 3.754 3.994 1.00 90.94 87 MET A C 1
ATOM 682 O O . MET A 1 87 ? 11.496 4.816 3.870 1.00 90.94 87 MET A O 1
ATOM 686 N N . HIS A 1 88 ? 13.082 3.417 3.164 1.00 91.56 88 HIS A N 1
ATOM 687 C CA . HIS A 1 88 ? 13.509 4.288 2.062 1.00 91.56 88 HIS A CA 1
ATOM 688 C C . HIS A 1 88 ? 12.672 4.049 0.802 1.00 91.56 88 HIS A C 1
ATOM 690 O O . HIS A 1 88 ? 12.559 2.915 0.322 1.00 91.56 88 HIS A O 1
ATOM 696 N N . LEU A 1 89 ? 12.160 5.133 0.215 1.00 91.25 89 LEU A N 1
ATOM 697 C CA . LEU A 1 89 ? 11.351 5.114 -1.009 1.00 91.25 89 LEU A CA 1
ATOM 698 C C . LEU A 1 89 ? 12.037 4.360 -2.155 1.00 91.25 89 LEU A C 1
ATOM 700 O O . LEU A 1 89 ? 11.457 3.457 -2.754 1.00 91.25 89 LEU A O 1
ATOM 704 N N . ARG A 1 90 ? 13.312 4.678 -2.414 1.00 91.38 90 ARG A N 1
ATOM 705 C CA . ARG A 1 90 ? 14.108 4.015 -3.455 1.00 91.38 90 ARG A CA 1
ATOM 706 C C . ARG A 1 90 ? 14.169 2.493 -3.285 1.00 91.38 90 ARG A C 1
ATOM 708 O O . ARG A 1 90 ? 14.073 1.785 -4.282 1.00 91.38 90 ARG A O 1
ATOM 715 N N . GLN A 1 91 ? 14.343 2.001 -2.057 1.00 89.75 91 GLN A N 1
ATOM 716 C CA . GLN A 1 91 ? 14.425 0.560 -1.791 1.00 89.75 91 GLN A CA 1
ATOM 717 C C . GLN A 1 91 ? 13.056 -0.109 -1.958 1.00 89.75 91 GLN A C 1
ATOM 719 O O . GLN A 1 91 ? 12.966 -1.181 -2.544 1.00 89.75 91 GLN A O 1
ATOM 724 N N . THR A 1 92 ? 11.994 0.562 -1.511 1.00 91.25 92 THR A N 1
ATOM 725 C CA . THR A 1 92 ? 10.603 0.103 -1.653 1.00 91.25 92 THR A CA 1
ATOM 726 C C . THR A 1 92 ? 10.218 -0.077 -3.123 1.00 91.25 92 THR A C 1
ATOM 728 O O . THR A 1 92 ? 9.786 -1.157 -3.521 1.00 91.25 92 THR A O 1
ATOM 731 N N . LEU A 1 93 ? 10.454 0.943 -3.957 1.00 91.94 93 LEU A N 1
ATOM 732 C CA . LEU A 1 93 ? 10.190 0.865 -5.399 1.00 91.94 93 LEU A CA 1
ATOM 733 C C . LEU A 1 93 ? 11.053 -0.201 -6.086 1.00 91.94 93 LEU A C 1
ATOM 735 O O . LEU A 1 93 ? 10.561 -0.919 -6.951 1.00 91.94 93 LEU A O 1
ATOM 739 N N . ALA A 1 94 ? 12.326 -0.329 -5.697 1.00 90.75 94 ALA A N 1
ATOM 740 C CA . ALA A 1 94 ? 13.232 -1.337 -6.243 1.00 90.75 94 ALA A CA 1
ATOM 741 C C . ALA A 1 94 ? 12.743 -2.771 -5.975 1.00 90.75 94 ALA A C 1
ATOM 743 O O . ALA A 1 94 ? 12.730 -3.583 -6.900 1.00 90.75 94 ALA A O 1
ATOM 744 N N . MET A 1 95 ? 12.282 -3.055 -4.750 1.00 89.62 95 MET A N 1
ATOM 745 C CA . MET A 1 95 ? 11.699 -4.349 -4.373 1.00 89.62 95 MET A CA 1
ATOM 746 C C . MET A 1 95 ? 10.426 -4.655 -5.170 1.00 89.62 95 MET A C 1
ATOM 748 O O . MET A 1 95 ? 10.359 -5.682 -5.838 1.00 89.62 95 MET A O 1
ATOM 752 N N . LEU A 1 96 ? 9.441 -3.750 -5.166 1.00 89.38 96 LEU A N 1
ATOM 753 C CA . LEU A 1 96 ? 8.140 -3.990 -5.810 1.00 89.38 96 LEU A CA 1
ATOM 754 C C . LEU A 1 96 ? 8.254 -4.124 -7.341 1.00 89.38 96 LEU A C 1
ATOM 756 O O . LEU A 1 96 ? 7.644 -5.009 -7.944 1.00 89.38 96 LEU A O 1
ATOM 760 N N . LEU A 1 97 ? 9.120 -3.324 -7.973 1.00 89.44 97 LEU A N 1
ATOM 761 C CA . LEU A 1 97 ? 9.438 -3.426 -9.405 1.00 89.44 97 LEU A CA 1
ATOM 762 C C . LEU A 1 97 ? 10.455 -4.536 -9.730 1.00 89.44 97 LEU A C 1
ATOM 764 O O . LEU A 1 97 ? 10.808 -4.710 -10.899 1.00 89.44 97 LEU A O 1
ATOM 768 N N . ASN A 1 98 ? 10.931 -5.274 -8.717 1.00 85.94 98 ASN A N 1
ATOM 769 C CA . ASN A 1 98 ? 11.922 -6.348 -8.823 1.00 85.94 98 ASN A CA 1
ATOM 770 C C . ASN A 1 98 ? 13.149 -5.936 -9.659 1.00 85.94 98 ASN A C 1
ATOM 772 O O . ASN A 1 98 ? 13.533 -6.586 -10.633 1.00 85.94 98 ASN A O 1
ATOM 776 N N . CYS A 1 99 ? 13.751 -4.797 -9.311 1.00 86.00 99 CYS A N 1
ATOM 777 C CA . CYS A 1 99 ? 14.863 -4.217 -10.054 1.00 86.00 99 CYS A CA 1
ATOM 778 C C . CYS A 1 99 ? 15.925 -3.610 -9.127 1.00 86.00 99 CYS A C 1
ATOM 780 O O . CYS A 1 99 ? 15.685 -3.352 -7.952 1.00 86.00 99 CYS A O 1
ATOM 782 N N . ASN A 1 100 ? 17.127 -3.359 -9.650 1.00 85.75 100 ASN A N 1
ATOM 783 C CA . ASN A 1 100 ? 18.194 -2.757 -8.852 1.00 85.75 100 ASN A CA 1
ATOM 784 C C . ASN A 1 100 ? 17.846 -1.292 -8.467 1.00 85.75 100 ASN A C 1
ATOM 786 O O . ASN A 1 100 ? 17.435 -0.532 -9.351 1.00 85.75 100 ASN A O 1
ATOM 790 N N . PRO A 1 101 ? 18.091 -0.838 -7.218 1.00 85.50 101 PRO A N 1
ATOM 791 C CA . PRO A 1 101 ? 17.868 0.549 -6.777 1.00 85.50 101 PRO A CA 1
ATOM 792 C C . PRO A 1 101 ? 18.454 1.638 -7.688 1.00 85.50 101 PRO A C 1
ATOM 794 O O . PRO A 1 101 ? 17.883 2.725 -7.814 1.00 85.50 101 PRO A O 1
ATOM 797 N N . MET A 1 102 ? 19.560 1.355 -8.383 1.00 84.12 102 MET A N 1
ATOM 798 C CA . MET A 1 102 ? 20.155 2.280 -9.347 1.00 84.12 102 MET A CA 1
ATOM 799 C C . MET A 1 102 ? 19.307 2.485 -10.604 1.00 84.12 102 MET A C 1
ATOM 801 O O . MET A 1 102 ? 19.447 3.527 -11.240 1.00 84.12 102 MET A O 1
ATOM 805 N N . ARG A 1 103 ? 18.410 1.559 -10.968 1.00 86.19 103 ARG A N 1
ATOM 806 C CA . ARG A 1 103 ? 17.442 1.756 -12.061 1.00 86.19 103 ARG A CA 1
ATOM 807 C C . ARG A 1 103 ? 16.433 2.846 -11.702 1.00 86.19 103 ARG A C 1
ATOM 809 O O . ARG A 1 103 ? 16.161 3.704 -12.540 1.00 86.19 103 ARG A O 1
ATOM 816 N N . ILE A 1 104 ? 15.975 2.868 -10.447 1.00 87.00 104 ILE A N 1
ATOM 817 C CA . ILE A 1 104 ? 15.115 3.927 -9.900 1.00 87.00 104 ILE A CA 1
ATOM 818 C C . ILE A 1 104 ? 15.872 5.263 -9.907 1.00 87.00 104 ILE A C 1
ATOM 820 O O . ILE A 1 104 ? 15.442 6.206 -10.568 1.00 87.00 104 ILE A O 1
ATOM 824 N N . THR A 1 105 ? 17.061 5.337 -9.290 1.00 85.25 105 THR A N 1
ATOM 825 C CA . THR A 1 105 ? 17.870 6.575 -9.292 1.00 85.25 105 THR A CA 1
ATOM 826 C C . THR A 1 105 ? 18.202 7.061 -10.711 1.00 85.25 105 THR A C 1
ATOM 828 O O . THR A 1 105 ? 18.170 8.262 -10.961 1.00 85.25 105 THR A O 1
ATOM 831 N N . LYS A 1 106 ? 18.478 6.163 -11.671 1.00 84.31 106 LYS A N 1
ATOM 832 C CA . LYS A 1 106 ? 18.741 6.537 -13.074 1.00 84.31 106 LYS A CA 1
ATOM 833 C C . LYS A 1 106 ? 17.504 7.064 -13.809 1.00 84.31 106 LYS A C 1
ATOM 835 O O . LYS A 1 106 ? 17.669 7.959 -14.634 1.00 84.31 106 LYS A O 1
ATOM 840 N N . LYS A 1 107 ? 16.302 6.541 -13.537 1.00 84.19 107 LYS A N 1
ATOM 841 C CA . LYS A 1 107 ? 15.046 7.020 -14.145 1.00 84.19 107 LYS A CA 1
ATOM 842 C C . LYS A 1 107 ? 14.661 8.400 -13.620 1.00 84.19 107 LYS A C 1
ATOM 844 O O . LYS A 1 107 ? 14.291 9.271 -14.397 1.00 84.19 107 LYS A O 1
ATOM 849 N N . PHE A 1 108 ? 14.816 8.608 -12.316 1.00 81.44 108 PHE A N 1
ATOM 850 C CA . PHE A 1 108 ? 14.375 9.813 -11.622 1.00 81.44 108 PHE A CA 1
ATOM 851 C C . PHE A 1 108 ? 15.528 10.763 -11.243 1.00 81.44 108 PHE A C 1
ATOM 853 O O . PHE A 1 108 ? 15.447 11.464 -10.239 1.00 81.44 108 PHE A O 1
ATOM 860 N N . LYS A 1 109 ? 16.605 10.837 -12.042 1.00 76.62 109 LYS A N 1
ATOM 861 C CA . LYS A 1 109 ? 17.785 11.688 -11.753 1.00 76.62 109 LYS A CA 1
ATOM 862 C C . LYS A 1 109 ? 17.463 13.160 -11.462 1.00 76.62 109 LYS A C 1
ATOM 864 O O . LYS A 1 109 ? 18.208 13.803 -10.738 1.00 76.62 109 LYS A O 1
ATOM 869 N N . ARG A 1 110 ? 16.381 13.699 -12.037 1.00 73.94 110 ARG A N 1
ATOM 870 C CA . ARG A 1 110 ? 15.931 15.088 -11.813 1.00 73.94 110 ARG A CA 1
ATOM 871 C C . ARG A 1 110 ? 15.213 15.292 -10.466 1.00 73.94 110 ARG A C 1
ATOM 873 O O . ARG A 1 110 ? 14.879 16.419 -10.130 1.00 73.94 110 ARG A O 1
ATOM 880 N N . GLN A 1 111 ? 14.970 14.223 -9.707 1.00 74.06 111 GLN A N 1
ATOM 881 C CA . GLN A 1 111 ? 14.274 14.224 -8.421 1.00 74.06 111 GLN A CA 1
ATOM 882 C C . GLN A 1 111 ? 15.232 13.721 -7.324 1.00 74.06 111 GLN A C 1
ATOM 884 O O . GLN A 1 111 ? 15.094 12.616 -6.798 1.00 74.06 111 GLN A O 1
ATOM 889 N N . ASP A 1 112 ? 16.239 14.544 -6.999 1.00 61.84 112 ASP A N 1
ATOM 890 C CA . ASP A 1 112 ? 17.368 14.216 -6.099 1.00 61.84 112 ASP A CA 1
ATOM 891 C C . ASP A 1 112 ? 16.949 13.744 -4.686 1.00 61.84 112 ASP A C 1
ATOM 893 O O . ASP A 1 112 ? 17.685 13.058 -3.974 1.00 61.84 112 ASP A O 1
ATOM 897 N N . THR A 1 113 ? 15.723 14.053 -4.269 1.00 69.75 113 THR A N 1
ATOM 898 C CA . THR A 1 113 ? 15.199 13.735 -2.937 1.00 69.75 113 THR A CA 1
ATOM 899 C C . THR A 1 113 ? 14.785 12.271 -2.742 1.00 69.75 113 THR A C 1
ATOM 901 O O . THR A 1 113 ? 14.672 11.832 -1.598 1.00 69.75 113 THR A O 1
ATOM 904 N N . LEU A 1 114 ? 14.618 11.464 -3.799 1.00 74.25 114 LEU A N 1
ATOM 905 C CA . LEU A 1 114 ? 14.062 10.098 -3.692 1.00 74.25 114 LEU A CA 1
ATOM 906 C C . LEU A 1 114 ? 14.896 9.117 -2.849 1.00 74.25 114 LEU A C 1
ATOM 908 O O . LEU A 1 114 ? 14.353 8.167 -2.287 1.00 74.25 114 LEU A O 1
ATOM 912 N N . GLY A 1 115 ? 16.216 9.312 -2.770 1.00 68.75 115 GLY A N 1
ATOM 913 C CA . GLY A 1 115 ? 17.081 8.509 -1.893 1.00 68.75 115 GLY A CA 1
ATOM 914 C C . GLY A 1 115 ? 16.964 8.896 -0.413 1.00 68.75 115 GLY A C 1
ATOM 915 O O . GLY A 1 115 ? 17.141 8.049 0.463 1.00 68.75 115 GLY A O 1
ATOM 916 N N . LYS A 1 116 ? 16.640 10.169 -0.155 1.00 80.50 116 LYS A N 1
ATOM 917 C CA . LYS A 1 116 ? 16.526 10.789 1.172 1.00 80.50 116 LYS A CA 1
ATOM 918 C C . LYS A 1 116 ? 15.117 10.620 1.759 1.00 80.50 116 LYS A C 1
ATOM 920 O O . LYS A 1 116 ? 14.968 10.603 2.975 1.00 80.50 116 LYS A O 1
ATOM 925 N N . GLN A 1 117 ? 14.094 10.462 0.913 1.00 88.12 117 GLN A N 1
ATOM 926 C CA . GLN A 1 117 ? 12.706 10.318 1.348 1.00 88.12 117 GLN A CA 1
ATOM 927 C C . GLN A 1 117 ? 12.478 9.000 2.108 1.00 88.12 117 GLN A C 1
ATOM 929 O O . GLN A 1 117 ? 12.732 7.901 1.595 1.00 88.12 117 GLN A O 1
ATOM 934 N N . ARG A 1 118 ? 11.958 9.133 3.331 1.00 92.75 118 ARG A N 1
ATOM 935 C CA . ARG A 1 118 ? 11.587 8.030 4.222 1.00 92.75 118 ARG A CA 1
ATOM 936 C C . ARG A 1 118 ? 10.068 7.899 4.303 1.00 92.75 118 ARG A C 1
ATOM 938 O O . ARG A 1 118 ? 9.359 8.883 4.113 1.00 92.75 118 ARG A O 1
ATOM 945 N N . TYR A 1 119 ? 9.589 6.692 4.573 1.00 93.12 119 TYR A N 1
ATOM 946 C CA . TYR A 1 119 ? 8.172 6.417 4.758 1.00 93.12 119 TYR A CA 1
ATOM 947 C C . TYR A 1 119 ? 7.674 6.969 6.094 1.00 93.12 119 TYR A C 1
ATOM 949 O O . TYR A 1 119 ? 8.307 6.738 7.127 1.00 93.12 119 TYR A O 1
ATOM 957 N N . ALA A 1 120 ? 6.522 7.625 6.073 1.00 92.12 120 ALA A N 1
ATOM 958 C CA . ALA A 1 120 ? 5.727 7.943 7.248 1.00 92.12 120 ALA A CA 1
ATOM 959 C C . ALA A 1 120 ? 4.306 7.439 6.982 1.00 92.12 120 ALA A C 1
ATOM 961 O O . ALA A 1 120 ? 3.784 7.627 5.886 1.00 92.12 120 ALA A O 1
ATOM 962 N N . TYR A 1 121 ? 3.714 6.762 7.963 1.00 92.88 121 TYR A N 1
ATOM 963 C CA . TYR A 1 121 ? 2.319 6.347 7.881 1.00 92.88 121 TYR A CA 1
ATOM 964 C C . TYR A 1 121 ? 1.412 7.508 8.292 1.00 92.88 121 TYR A C 1
ATOM 966 O O . TYR A 1 121 ? 1.693 8.210 9.267 1.00 92.88 121 TYR A O 1
ATOM 974 N N . HIS A 1 122 ? 0.315 7.676 7.563 1.00 90.69 122 HIS A N 1
ATOM 975 C CA . HIS A 1 122 ? -0.719 8.662 7.832 1.00 90.69 122 HIS A CA 1
ATOM 976 C C . HIS A 1 122 ? -2.065 7.937 7.780 1.00 90.69 122 HIS A C 1
ATOM 978 O O . HIS A 1 122 ? -2.466 7.482 6.715 1.00 90.69 122 HIS A O 1
ATOM 984 N N . ALA A 1 123 ? -2.743 7.808 8.927 1.00 81.62 123 ALA A N 1
ATOM 985 C CA . ALA A 1 123 ? -3.988 7.039 9.023 1.00 81.62 123 ALA A CA 1
ATOM 986 C C . ALA A 1 123 ? -5.113 7.628 8.162 1.00 81.62 123 ALA A C 1
ATOM 988 O O . ALA A 1 123 ? -5.794 6.908 7.442 1.00 81.62 123 ALA A O 1
ATOM 989 N N . THR A 1 124 ? -5.240 8.954 8.170 1.00 81.81 124 THR A N 1
ATOM 990 C CA . THR A 1 124 ? -6.181 9.702 7.335 1.00 81.81 124 THR A CA 1
ATOM 991 C C . THR A 1 124 ? -5.440 10.842 6.623 1.00 81.81 124 THR A C 1
ATOM 993 O O . THR A 1 124 ? -5.400 11.973 7.108 1.00 81.81 124 THR A O 1
ATOM 996 N N . PRO A 1 125 ? -4.790 10.563 5.474 1.00 79.38 125 PRO A N 1
ATOM 997 C CA . PRO A 1 125 ? -4.104 11.585 4.684 1.00 79.38 125 PRO A CA 1
ATOM 998 C C . PRO A 1 125 ? -5.058 12.710 4.254 1.00 79.38 125 PRO A C 1
ATOM 1000 O O . PRO A 1 125 ? -6.255 12.487 4.072 1.00 79.38 125 PRO A O 1
ATOM 1003 N N . THR A 1 126 ? -4.545 13.922 4.030 1.00 79.00 126 THR A N 1
ATOM 1004 C CA . THR A 1 126 ? -5.374 15.070 3.625 1.00 79.00 126 THR A CA 1
ATOM 1005 C C . THR A 1 126 ? -6.150 14.771 2.337 1.00 79.00 126 THR A C 1
ATOM 1007 O O . THR A 1 126 ? -5.560 14.517 1.287 1.00 79.00 126 THR A O 1
ATOM 1010 N N . GLY A 1 127 ? -7.485 14.793 2.402 1.00 81.38 127 GLY A N 1
ATOM 1011 C CA . GLY A 1 127 ? -8.346 14.430 1.269 1.00 81.38 127 GLY A CA 1
ATOM 1012 C C . GLY A 1 127 ? -8.437 12.920 0.992 1.00 81.38 127 GLY A C 1
ATOM 1013 O O . GLY A 1 127 ? -8.853 12.509 -0.097 1.00 81.38 127 GLY A O 1
ATOM 1014 N N . ALA A 1 128 ? -8.045 12.062 1.935 1.00 84.94 128 ALA A N 1
ATOM 1015 C CA . ALA A 1 128 ? -8.367 10.644 1.892 1.00 84.94 128 ALA A CA 1
ATOM 1016 C C . ALA A 1 128 ? -9.856 10.429 2.193 1.00 84.94 128 ALA A C 1
ATOM 1018 O O . ALA A 1 128 ? -10.409 10.940 3.162 1.00 84.94 128 ALA A O 1
ATOM 1019 N N . THR A 1 129 ? -10.512 9.649 1.340 1.00 92.56 129 THR A N 1
ATOM 1020 C CA . THR A 1 129 ? -11.870 9.144 1.559 1.00 92.56 129 THR A CA 1
ATOM 1021 C C . THR A 1 129 ? -11.859 7.655 1.262 1.00 92.56 129 THR A C 1
ATOM 1023 O O . THR A 1 129 ? -11.103 7.215 0.391 1.00 92.56 129 THR A O 1
ATOM 1026 N N . TYR A 1 130 ? -12.730 6.884 1.915 1.00 91.06 130 TYR A N 1
ATOM 1027 C CA . TYR A 1 130 ? -12.849 5.442 1.677 1.00 91.06 130 TYR A CA 1
ATOM 1028 C C . TYR A 1 130 ? -12.989 5.108 0.177 1.00 91.06 130 TYR A C 1
ATOM 1030 O O . TYR A 1 130 ? -12.263 4.273 -0.359 1.00 91.06 130 TYR A O 1
ATOM 1038 N N . LYS A 1 131 ? -13.831 5.859 -0.552 1.00 93.44 131 LYS A N 1
ATOM 1039 C CA . LYS A 1 131 ? -14.006 5.716 -2.010 1.00 93.44 131 LYS A CA 1
ATOM 1040 C C . LYS A 1 131 ? -12.704 5.950 -2.793 1.00 93.44 131 LYS A C 1
ATOM 1042 O O . LYS A 1 131 ? -12.386 5.169 -3.689 1.00 93.44 131 LYS A O 1
ATOM 1047 N N . ARG A 1 132 ? -11.941 7.003 -2.461 1.00 93.50 132 ARG A N 1
ATOM 1048 C CA . ARG A 1 132 ? -10.658 7.323 -3.117 1.00 93.50 132 ARG A CA 1
ATOM 1049 C C . ARG A 1 132 ? -9.596 6.261 -2.821 1.00 93.50 132 ARG A C 1
ATOM 1051 O O . ARG A 1 132 ? -8.876 5.874 -3.738 1.00 93.50 132 ARG A O 1
ATOM 1058 N N . HIS A 1 133 ? -9.538 5.758 -1.588 1.00 92.69 133 HIS A N 1
ATOM 1059 C CA . HIS A 1 133 ? -8.649 4.660 -1.194 1.00 92.69 133 HIS A CA 1
ATOM 1060 C C . HIS A 1 133 ? -8.954 3.379 -1.969 1.00 92.69 133 HIS A C 1
ATOM 1062 O O . HIS A 1 133 ? -8.092 2.901 -2.702 1.00 92.69 133 HIS A O 1
ATOM 1068 N N . VAL A 1 134 ? -10.193 2.879 -1.910 1.00 93.06 134 VAL A N 1
ATOM 1069 C CA . VAL A 1 134 ? -10.613 1.658 -2.624 1.00 93.06 134 VAL A CA 1
ATOM 1070 C C . VAL A 1 134 ? -10.302 1.755 -4.123 1.00 93.06 134 VAL A C 1
ATOM 1072 O O . VAL A 1 134 ? -9.749 0.817 -4.701 1.00 93.06 134 VAL A O 1
ATOM 1075 N N . GLN A 1 135 ? -10.568 2.908 -4.748 1.00 94.94 135 GLN A N 1
ATOM 1076 C CA . GLN A 1 135 ? -10.233 3.139 -6.155 1.00 94.94 135 GLN A CA 1
ATOM 1077 C C . GLN A 1 135 ? -8.718 3.075 -6.419 1.00 94.94 135 GLN A C 1
ATOM 1079 O O . GLN A 1 135 ? -8.294 2.415 -7.369 1.00 94.94 135 GLN A O 1
ATOM 1084 N N . ARG A 1 136 ? -7.891 3.705 -5.573 1.00 94.31 136 ARG A N 1
ATOM 1085 C CA . ARG A 1 136 ? -6.420 3.685 -5.694 1.00 94.31 136 ARG A CA 1
ATOM 1086 C C . ARG A 1 136 ? -5.845 2.280 -5.489 1.00 94.31 136 ARG A C 1
ATOM 1088 O O . ARG A 1 136 ? -4.974 1.871 -6.253 1.00 94.31 136 ARG A O 1
ATOM 1095 N N . GLN A 1 137 ? -6.363 1.504 -4.534 1.00 94.06 137 GLN A N 1
ATOM 1096 C CA . GLN A 1 137 ? -5.931 0.116 -4.316 1.00 94.06 137 GLN A CA 1
ATOM 1097 C C . GLN A 1 137 ? -6.358 -0.815 -5.464 1.00 94.06 137 GLN A C 1
ATOM 1099 O O . GLN A 1 137 ? -5.605 -1.717 -5.850 1.00 94.06 137 GLN A O 1
ATOM 1104 N N . LYS A 1 138 ? -7.526 -0.572 -6.077 1.00 94.44 138 LYS A N 1
ATOM 1105 C CA . LYS A 1 138 ? -7.955 -1.268 -7.300 1.00 94.44 138 LYS A CA 1
ATOM 1106 C C . LYS A 1 138 ? -7.022 -0.951 -8.473 1.00 94.44 138 LYS A C 1
ATOM 1108 O O . LYS A 1 138 ? -6.505 -1.881 -9.086 1.00 94.44 138 LYS A O 1
ATOM 1113 N N . GLN A 1 139 ? -6.735 0.330 -8.722 1.00 95.50 139 GLN A N 1
ATOM 1114 C CA . GLN A 1 139 ? -5.774 0.772 -9.745 1.00 95.50 139 GLN A CA 1
ATOM 1115 C C . GLN A 1 139 ? -4.389 0.143 -9.543 1.00 95.50 139 GLN A C 1
ATOM 1117 O O . GLN A 1 139 ? -3.802 -0.355 -10.500 1.00 95.50 139 GLN A O 1
ATOM 1122 N N . LEU A 1 140 ? -3.895 0.094 -8.301 1.00 94.69 140 LEU A N 1
ATOM 1123 C CA . LEU A 1 140 ? -2.605 -0.517 -7.974 1.00 94.69 140 LEU A CA 1
ATOM 1124 C C . LEU A 1 140 ? -2.566 -2.009 -8.323 1.00 94.69 140 LEU A C 1
ATOM 1126 O O . LEU A 1 140 ? -1.563 -2.494 -8.842 1.00 94.69 140 LEU A O 1
ATOM 1130 N N . SER A 1 141 ? -3.667 -2.719 -8.075 1.00 93.38 141 SER A N 1
ATOM 1131 C CA . SER A 1 141 ? -3.812 -4.137 -8.420 1.00 93.38 141 SER A CA 1
ATOM 1132 C C . SER A 1 141 ? -3.809 -4.345 -9.936 1.00 93.38 141 SER A C 1
ATOM 1134 O O . SER A 1 141 ? -3.028 -5.145 -10.440 1.00 93.38 141 SER A O 1
ATOM 1136 N N . THR A 1 142 ? -4.615 -3.569 -10.673 1.00 94.94 142 THR A N 1
ATOM 1137 C CA . THR A 1 142 ? -4.677 -3.620 -12.142 1.00 94.94 142 THR A CA 1
ATOM 1138 C C . THR A 1 142 ? -3.320 -3.329 -12.783 1.00 94.94 142 THR A C 1
ATOM 1140 O O . THR A 1 142 ? -2.881 -4.087 -13.645 1.00 94.94 142 THR A O 1
ATOM 1143 N N . LEU A 1 143 ? -2.629 -2.273 -12.340 1.00 95.12 143 LEU A N 1
ATOM 1144 C CA . LEU A 1 143 ? -1.320 -1.892 -12.873 1.00 95.12 143 LEU A CA 1
ATOM 1145 C C . LEU A 1 143 ? -0.228 -2.912 -12.533 1.00 95.12 143 LEU A C 1
ATOM 1147 O O . LEU A 1 143 ? 0.576 -3.236 -13.405 1.00 95.12 143 LEU A O 1
ATOM 1151 N N . ARG A 1 144 ? -0.223 -3.479 -11.316 1.00 92.50 144 ARG A N 1
ATOM 1152 C CA . ARG A 1 144 ? 0.686 -4.582 -10.968 1.00 92.50 144 ARG A CA 1
ATOM 1153 C C . ARG A 1 144 ? 0.453 -5.785 -11.872 1.00 92.50 144 ARG A C 1
ATOM 1155 O O . ARG A 1 144 ? 1.410 -6.337 -12.405 1.00 92.50 144 ARG A O 1
ATOM 1162 N N . ASP A 1 145 ? -0.796 -6.212 -12.022 1.00 91.75 145 ASP A N 1
ATOM 1163 C CA . ASP A 1 145 ? -1.114 -7.445 -12.737 1.00 91.75 145 ASP A CA 1
ATOM 1164 C C . ASP A 1 145 ? -0.843 -7.293 -14.248 1.00 91.75 145 ASP A C 1
ATOM 1166 O O . ASP A 1 145 ? -0.319 -8.220 -14.867 1.00 91.75 145 ASP A O 1
ATOM 1170 N N . ALA A 1 146 ? -1.070 -6.101 -14.815 1.00 92.12 146 ALA A N 1
ATOM 1171 C CA . ALA A 1 146 ? -0.672 -5.748 -16.180 1.00 92.12 146 ALA A CA 1
ATOM 1172 C C . ALA A 1 146 ? 0.859 -5.694 -16.359 1.00 92.12 146 ALA A C 1
ATOM 1174 O O . ALA A 1 146 ? 1.389 -6.282 -17.304 1.00 92.12 146 ALA A O 1
ATOM 1175 N N . PHE A 1 147 ? 1.586 -5.064 -15.427 1.00 90.69 147 PHE A N 1
ATOM 1176 C CA . PHE A 1 147 ? 3.054 -5.061 -15.402 1.00 90.69 147 PHE A CA 1
ATOM 1177 C C . PHE A 1 147 ? 3.595 -6.497 -15.371 1.00 90.69 147 PHE A C 1
ATOM 1179 O O . PHE A 1 147 ? 4.419 -6.882 -16.196 1.00 90.69 147 PHE A O 1
ATOM 1186 N N . TYR A 1 148 ? 3.068 -7.330 -14.476 1.00 88.25 148 TYR A N 1
ATOM 1187 C CA . TYR A 1 148 ? 3.444 -8.734 -14.324 1.00 88.25 148 TYR A CA 1
ATOM 1188 C C . TYR A 1 148 ? 3.134 -9.570 -15.573 1.00 88.25 148 TYR A C 1
ATOM 1190 O O . TYR A 1 148 ? 3.959 -10.389 -15.983 1.00 88.25 148 TYR A O 1
ATOM 1198 N N . TRP A 1 149 ? 1.995 -9.339 -16.228 1.00 88.25 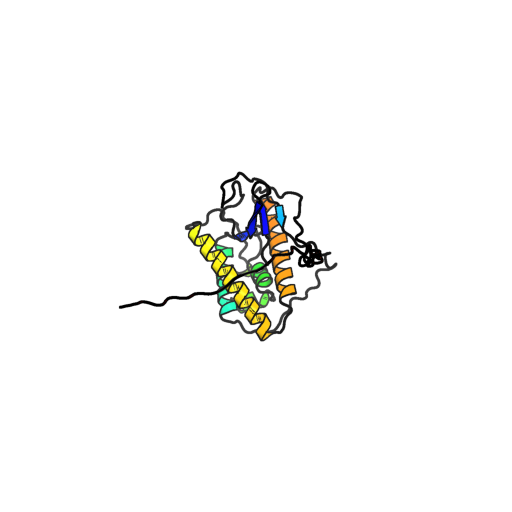149 TRP A N 1
ATOM 1199 C CA . TRP A 1 149 ? 1.681 -9.961 -17.515 1.00 88.25 149 TRP A CA 1
ATOM 1200 C C . TRP A 1 149 ? 2.709 -9.600 -18.597 1.00 88.25 149 TRP A C 1
ATOM 1202 O O . TRP A 1 149 ? 3.218 -10.475 -19.301 1.00 88.25 149 TRP A O 1
ATOM 1212 N N . GLN A 1 150 ? 3.078 -8.322 -18.686 1.00 86.94 150 GLN A N 1
ATOM 1213 C CA . GLN A 1 150 ? 4.077 -7.847 -19.636 1.00 86.94 150 GLN A CA 1
ATOM 1214 C C . GLN A 1 150 ? 5.473 -8.427 -19.365 1.00 86.94 150 GLN A C 1
ATOM 1216 O O . GLN A 1 150 ? 6.167 -8.806 -20.310 1.00 86.94 150 GLN A O 1
ATOM 1221 N N . LEU A 1 151 ? 5.881 -8.561 -18.098 1.00 84.12 151 LEU A N 1
ATOM 1222 C CA . LEU A 1 151 ? 7.158 -9.191 -17.748 1.00 84.12 151 LEU A CA 1
ATOM 1223 C C . LEU A 1 151 ? 7.235 -10.641 -18.217 1.00 84.12 151 LEU A C 1
ATOM 1225 O O . LEU A 1 151 ? 8.261 -11.044 -18.777 1.00 84.12 151 LEU A O 1
ATOM 1229 N N . LYS A 1 152 ? 6.149 -11.401 -18.034 1.00 84.31 152 LYS A N 1
ATOM 1230 C CA . LYS A 1 152 ? 6.039 -12.780 -18.516 1.00 84.31 152 LYS A CA 1
ATOM 1231 C C . LYS A 1 152 ? 6.287 -12.855 -20.024 1.00 84.31 152 LYS A C 1
ATOM 1233 O O . LYS A 1 152 ? 7.070 -13.692 -20.462 1.00 84.31 152 LYS A O 1
ATOM 1238 N N . LEU A 1 153 ? 5.670 -11.952 -20.792 1.00 83.44 153 LEU A N 1
ATOM 1239 C CA . LEU A 1 153 ? 5.796 -11.895 -22.250 1.00 83.44 153 LEU A CA 1
ATOM 1240 C C . LEU A 1 153 ? 7.201 -11.472 -22.717 1.00 83.44 153 LEU A C 1
ATOM 1242 O O . LEU A 1 153 ? 7.740 -12.070 -23.639 1.00 83.44 153 LEU A O 1
ATOM 1246 N N . GLN A 1 154 ? 7.801 -10.458 -22.085 1.00 76.62 154 GLN A N 1
ATOM 1247 C CA . GLN A 1 154 ? 9.093 -9.899 -22.512 1.00 76.62 154 GLN A CA 1
ATOM 1248 C C . GLN A 1 154 ? 10.312 -10.736 -22.107 1.00 76.62 154 GLN A C 1
ATOM 1250 O O . GLN A 1 154 ? 11.355 -10.633 -22.747 1.00 76.62 154 GLN A O 1
ATOM 1255 N N . SER A 1 155 ? 10.233 -11.481 -21.000 1.00 70.56 155 SER A N 1
ATOM 1256 C CA . SER A 1 155 ? 11.427 -12.051 -20.355 1.00 70.56 155 SER A CA 1
ATOM 1257 C C . SER A 1 155 ? 11.352 -13.539 -20.031 1.00 70.56 155 SER A C 1
ATOM 1259 O O . SER A 1 155 ? 12.356 -14.098 -19.598 1.00 70.56 155 SER A O 1
ATOM 1261 N N . GLY A 1 156 ? 10.182 -14.177 -20.172 1.00 67.25 156 GLY A N 1
ATOM 1262 C CA . GLY A 1 156 ? 9.976 -15.570 -19.755 1.00 67.25 156 GLY A CA 1
ATOM 1263 C C . GLY A 1 156 ? 10.209 -15.822 -18.256 1.00 67.25 156 GLY A C 1
ATOM 1264 O O . GLY A 1 156 ? 10.264 -16.972 -17.830 1.00 67.25 156 GLY A O 1
ATOM 1265 N N . CYS A 1 157 ? 10.373 -14.763 -17.453 1.00 66.12 157 CYS A N 1
ATOM 1266 C CA . CYS A 1 157 ? 10.727 -14.859 -16.044 1.00 66.12 157 CYS A CA 1
ATOM 1267 C C . CYS A 1 157 ? 9.639 -15.594 -15.250 1.00 66.12 157 CYS A C 1
ATOM 1269 O O . CYS A 1 157 ? 8.441 -15.412 -15.488 1.00 66.12 157 CYS A O 1
ATOM 1271 N N . ALA A 1 158 ? 10.059 -16.396 -14.269 1.00 70.88 158 ALA A N 1
ATOM 1272 C CA . ALA A 1 158 ? 9.157 -17.109 -13.375 1.00 70.88 158 ALA A CA 1
ATOM 1273 C C . ALA A 1 158 ? 8.363 -16.110 -12.516 1.00 70.88 158 ALA A C 1
ATOM 1275 O O . ALA A 1 158 ? 8.835 -15.618 -11.489 1.00 70.88 158 ALA A O 1
ATOM 1276 N N . MET A 1 159 ? 7.141 -15.810 -12.959 1.00 78.12 159 MET A N 1
ATOM 1277 C CA . MET A 1 159 ? 6.240 -14.851 -12.317 1.00 78.12 159 MET A CA 1
ATOM 1278 C C . MET A 1 159 ? 5.926 -15.195 -10.863 1.00 78.12 159 MET A C 1
ATOM 1280 O O . MET A 1 159 ? 5.645 -14.300 -10.065 1.00 78.12 159 MET A O 1
ATOM 1284 N N . ASP A 1 160 ? 5.985 -16.478 -10.518 1.00 78.69 160 ASP A N 1
ATOM 1285 C CA . ASP A 1 160 ? 5.718 -16.955 -9.169 1.00 78.69 160 ASP A CA 1
ATOM 1286 C C . ASP A 1 160 ? 6.822 -16.527 -8.194 1.00 78.69 160 ASP A C 1
ATOM 1288 O O . ASP A 1 160 ? 6.488 -16.012 -7.135 1.00 78.69 160 ASP A O 1
ATOM 1292 N N . LEU A 1 161 ? 8.104 -16.552 -8.589 1.00 78.50 161 LEU A N 1
ATOM 1293 C CA . LEU A 1 161 ? 9.208 -16.036 -7.758 1.00 78.50 161 LEU A CA 1
ATOM 1294 C C . LEU A 1 161 ? 9.054 -14.536 -7.463 1.00 78.50 161 LEU A C 1
ATOM 1296 O O . LEU A 1 161 ? 9.292 -14.083 -6.346 1.00 78.50 161 LEU A O 1
ATOM 1300 N N . MET A 1 162 ? 8.615 -13.758 -8.458 1.00 81.19 162 MET A N 1
ATOM 1301 C CA . MET A 1 162 ? 8.362 -12.321 -8.294 1.00 81.19 162 MET A CA 1
ATOM 1302 C C . MET A 1 162 ? 7.181 -12.062 -7.354 1.00 81.19 162 MET A C 1
ATOM 1304 O O . MET A 1 162 ? 7.245 -11.200 -6.478 1.00 81.19 162 MET A O 1
ATOM 1308 N N . ARG A 1 163 ? 6.105 -12.845 -7.507 1.00 83.06 163 ARG A N 1
ATOM 1309 C CA . ARG A 1 163 ? 4.934 -12.805 -6.626 1.00 83.06 163 ARG A CA 1
ATOM 1310 C C . ARG A 1 163 ? 5.276 -13.249 -5.207 1.00 83.06 163 ARG A C 1
ATOM 1312 O O . ARG A 1 163 ? 4.713 -12.683 -4.274 1.00 83.06 163 ARG A O 1
ATOM 1319 N N . GLU A 1 164 ? 6.152 -14.228 -5.027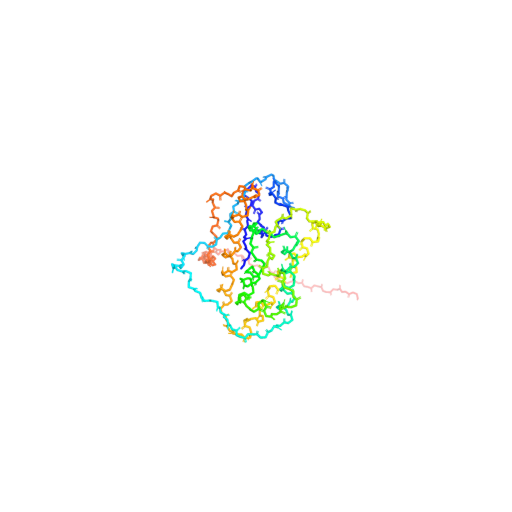 1.00 81.25 164 GLU A N 1
ATOM 1320 C CA . GLU A 1 164 ? 6.628 -14.698 -3.723 1.00 81.25 164 GLU A CA 1
ATOM 1321 C C . GLU A 1 164 ? 7.468 -13.619 -3.033 1.00 81.25 164 GLU A C 1
ATOM 1323 O O . GLU A 1 164 ? 7.143 -13.243 -1.908 1.00 81.25 164 GLU A O 1
ATOM 1328 N N . ALA A 1 165 ? 8.440 -13.019 -3.729 1.00 82.25 165 ALA A N 1
ATOM 1329 C CA . ALA A 1 165 ? 9.252 -11.918 -3.203 1.00 82.25 165 ALA A CA 1
ATOM 1330 C C . ALA A 1 165 ? 8.411 -10.688 -2.801 1.00 82.25 165 ALA A C 1
ATOM 1332 O O . ALA A 1 165 ? 8.648 -10.087 -1.753 1.00 82.25 165 ALA A O 1
ATOM 1333 N N . GLU A 1 166 ? 7.391 -10.338 -3.594 1.00 85.94 166 GLU A N 1
ATOM 1334 C CA . GLU A 1 166 ? 6.418 -9.291 -3.250 1.00 85.94 166 GLU A CA 1
ATOM 1335 C C . GLU A 1 166 ? 5.606 -9.655 -1.988 1.00 85.94 166 GLU A C 1
ATOM 1337 O O . GLU A 1 166 ? 5.368 -8.802 -1.135 1.00 85.94 166 GLU A O 1
ATOM 1342 N N . THR A 1 167 ? 5.214 -10.926 -1.839 1.00 83.69 167 THR A N 1
ATOM 1343 C CA . THR A 1 167 ? 4.439 -11.400 -0.675 1.00 83.69 167 THR A CA 1
ATOM 1344 C C . THR A 1 167 ? 5.266 -11.347 0.601 1.00 83.69 167 THR A C 1
ATOM 1346 O O . THR A 1 167 ? 4.792 -10.831 1.610 1.00 83.69 167 THR A O 1
ATOM 1349 N N . GLU A 1 168 ? 6.510 -11.823 0.550 1.00 83.31 168 GLU A N 1
ATOM 1350 C CA . GLU A 1 168 ? 7.425 -11.806 1.692 1.00 83.31 168 GLU A CA 1
ATOM 1351 C C . GLU A 1 168 ? 7.746 -10.371 2.133 1.00 83.31 168 GLU A C 1
ATOM 1353 O O . GLU A 1 168 ? 7.746 -10.063 3.327 1.00 83.31 168 GLU A O 1
ATOM 1358 N N . PHE A 1 169 ? 7.924 -9.463 1.165 1.00 87.88 169 PHE A N 1
ATOM 1359 C CA . PHE A 1 169 ? 8.057 -8.028 1.408 1.00 87.88 169 PHE A CA 1
ATOM 1360 C C . PHE A 1 169 ? 6.833 -7.467 2.155 1.00 87.88 169 PHE A C 1
ATOM 1362 O O . PHE A 1 169 ? 6.988 -6.868 3.223 1.00 87.88 169 PHE A O 1
ATOM 1369 N N . TRP A 1 170 ? 5.615 -7.683 1.643 1.00 88.00 170 TRP A N 1
ATOM 1370 C CA . TRP A 1 170 ? 4.402 -7.168 2.287 1.00 88.00 170 TRP A CA 1
ATOM 1371 C C . TRP A 1 170 ? 4.153 -7.786 3.665 1.00 88.00 170 TRP A C 1
ATOM 1373 O O . TRP A 1 170 ? 3.764 -7.054 4.570 1.00 88.00 170 TRP A O 1
ATOM 1383 N N . LEU A 1 171 ? 4.400 -9.086 3.861 1.00 86.12 171 LEU A N 1
ATOM 1384 C CA . LEU A 1 171 ? 4.246 -9.751 5.162 1.00 86.12 171 LEU A CA 1
ATOM 1385 C C . LEU A 1 171 ? 5.249 -9.217 6.193 1.00 86.12 171 LEU A C 1
ATOM 1387 O O . LEU A 1 171 ? 4.846 -8.792 7.277 1.00 86.12 171 LEU A O 1
ATOM 1391 N N . THR A 1 172 ? 6.537 -9.162 5.841 1.00 84.94 172 THR A N 1
ATOM 1392 C CA . THR A 1 172 ? 7.606 -8.658 6.722 1.00 84.94 172 THR A CA 1
ATOM 1393 C C . THR A 1 172 ? 7.333 -7.224 7.172 1.00 84.94 172 THR A C 1
ATOM 1395 O O . THR A 1 172 ? 7.490 -6.882 8.349 1.00 84.94 172 THR A O 1
ATOM 1398 N N . HIS A 1 173 ? 6.903 -6.363 6.246 1.00 89.25 173 HIS A N 1
ATOM 1399 C CA . HIS A 1 173 ? 6.616 -4.969 6.565 1.00 89.25 173 HIS A CA 1
ATOM 1400 C C . HIS A 1 173 ? 5.283 -4.777 7.289 1.00 89.25 173 HIS A C 1
ATOM 1402 O O . HIS A 1 173 ? 5.238 -3.928 8.176 1.00 89.25 173 HIS A O 1
ATOM 1408 N N . LEU A 1 174 ? 4.264 -5.595 7.006 1.00 90.69 174 LEU A N 1
ATOM 1409 C CA . LEU A 1 174 ? 2.991 -5.596 7.729 1.00 90.69 174 LEU A CA 1
ATOM 1410 C C . LEU A 1 174 ? 3.170 -5.952 9.206 1.00 90.69 174 LEU A C 1
ATOM 1412 O O . LEU A 1 174 ? 2.603 -5.268 10.048 1.00 90.69 174 LEU A O 1
ATOM 1416 N N . VAL A 1 175 ? 3.968 -6.973 9.542 1.00 90.00 175 VAL A N 1
ATOM 1417 C CA . VAL A 1 175 ? 4.210 -7.355 10.949 1.00 90.00 175 VAL A CA 1
ATOM 1418 C C . VAL A 1 175 ? 4.835 -6.191 11.721 1.00 90.00 175 VAL A C 1
ATOM 1420 O O . VAL A 1 175 ? 4.325 -5.785 12.763 1.00 90.00 175 VAL A O 1
ATOM 1423 N N . ALA A 1 176 ? 5.898 -5.591 11.178 1.00 90.44 176 ALA A N 1
ATOM 1424 C CA . ALA A 1 176 ? 6.558 -4.451 11.812 1.00 90.44 176 ALA A CA 1
ATOM 1425 C C . ALA A 1 176 ? 5.676 -3.187 11.857 1.00 90.44 176 ALA A C 1
ATOM 1427 O O . ALA A 1 176 ? 5.787 -2.391 12.789 1.00 90.44 176 ALA A O 1
ATOM 1428 N N . PHE A 1 177 ? 4.812 -2.998 10.857 1.00 93.69 177 PHE A N 1
ATOM 1429 C CA . PHE A 1 177 ? 3.834 -1.917 10.810 1.00 93.69 177 PHE A CA 1
ATOM 1430 C C . PHE A 1 177 ? 2.739 -2.095 11.871 1.00 93.69 177 PHE A C 1
ATOM 1432 O O . PHE A 1 177 ? 2.511 -1.173 12.652 1.00 93.69 177 PHE A O 1
ATOM 1439 N N . ALA A 1 178 ? 2.137 -3.283 11.965 1.00 93.06 178 ALA A N 1
ATOM 1440 C CA . ALA A 1 178 ? 1.110 -3.639 12.942 1.00 93.06 178 ALA A CA 1
ATOM 1441 C C . ALA A 1 178 ? 1.573 -3.360 14.380 1.00 93.06 178 ALA A C 1
ATOM 1443 O O . ALA A 1 178 ? 0.876 -2.672 15.126 1.00 93.06 178 ALA A O 1
ATOM 1444 N N . SER A 1 179 ? 2.796 -3.781 14.734 1.00 91.88 179 SER A N 1
ATOM 1445 C CA . SER A 1 179 ? 3.406 -3.439 16.026 1.00 91.88 179 SER A CA 1
ATOM 1446 C C . SER A 1 179 ? 3.551 -1.927 16.239 1.00 91.88 179 SER A C 1
ATOM 1448 O O . SER A 1 179 ? 3.366 -1.456 17.356 1.00 91.88 179 SER A O 1
ATOM 1450 N N . SER A 1 180 ? 3.860 -1.153 15.190 1.00 92.88 180 SER A N 1
ATOM 1451 C CA . SER A 1 180 ? 4.035 0.305 15.293 1.00 92.88 180 SER A CA 1
ATOM 1452 C C . SER A 1 180 ? 2.730 1.099 15.430 1.00 92.88 180 SER A C 1
ATOM 1454 O O . SER A 1 180 ? 2.764 2.205 15.959 1.00 92.88 180 SER A O 1
ATOM 1456 N N . VAL A 1 181 ? 1.592 0.543 14.993 1.00 93.62 181 VAL A N 1
ATOM 1457 C CA . VAL A 1 181 ? 0.257 1.174 15.101 1.00 93.62 181 VAL A CA 1
ATOM 1458 C C . VAL A 1 181 ? -0.614 0.583 16.216 1.00 93.62 181 VAL A C 1
ATOM 1460 O O . VAL A 1 181 ? -1.775 0.959 16.353 1.00 93.62 181 VAL A O 1
ATOM 1463 N N . GLY A 1 182 ? -0.086 -0.346 17.021 1.00 92.94 182 GLY A N 1
ATOM 1464 C CA . GLY A 1 182 ? -0.845 -0.983 18.104 1.00 92.94 182 GLY A CA 1
ATOM 1465 C C . GLY A 1 182 ? -1.952 -1.927 17.615 1.00 92.94 182 GLY A C 1
ATOM 1466 O O . GLY A 1 182 ? -2.993 -2.047 18.266 1.00 92.94 182 GLY A O 1
ATOM 1467 N N . GLN A 1 183 ? -1.744 -2.583 16.469 1.00 94.44 183 GLN A N 1
ATOM 1468 C CA . GLN A 1 183 ? -2.585 -3.689 16.016 1.00 94.44 183 GLN A CA 1
ATOM 1469 C C . GLN A 1 183 ? -2.108 -5.004 16.641 1.00 94.44 183 GLN A C 1
ATOM 1471 O O . GLN A 1 183 ? -0.929 -5.352 16.552 1.00 94.44 183 GLN A O 1
ATOM 1476 N N . VAL A 1 184 ? -3.038 -5.783 17.196 1.00 93.00 184 VAL A N 1
ATOM 1477 C CA . VAL A 1 184 ? -2.749 -7.141 17.668 1.00 93.00 184 VAL A CA 1
ATOM 1478 C C . VAL A 1 184 ? -2.749 -8.113 16.485 1.00 93.00 184 VAL A C 1
ATOM 1480 O O . VAL A 1 184 ? -3.719 -8.184 15.731 1.00 93.00 184 VAL A O 1
ATOM 1483 N N . ILE A 1 185 ? -1.679 -8.896 16.335 1.00 91.25 185 ILE A N 1
ATOM 1484 C CA . ILE A 1 185 ? -1.643 -10.045 15.419 1.00 91.25 185 ILE A CA 1
ATOM 1485 C C . ILE A 1 185 ? -1.878 -11.321 16.235 1.00 91.25 185 ILE A C 1
ATOM 1487 O O . ILE A 1 185 ? -1.157 -11.593 17.192 1.00 91.25 185 ILE A O 1
ATOM 1491 N N . SER A 1 186 ? -2.887 -12.102 15.851 1.00 86.25 186 SER A N 1
ATOM 1492 C CA . SER A 1 186 ? -3.168 -13.432 16.397 1.00 86.25 186 SER A CA 1
ATOM 1493 C C . SER A 1 186 ? -2.070 -14.414 15.984 1.00 86.25 186 SER A C 1
ATOM 1495 O O . SER A 1 186 ? -1.670 -14.456 14.820 1.00 86.25 186 SER A O 1
ATOM 1497 N N . SER A 1 187 ? -1.605 -15.249 16.917 1.00 65.44 187 SER A N 1
ATOM 1498 C CA . SER A 1 187 ? -0.523 -16.224 16.687 1.00 65.44 187 SER A CA 1
ATOM 1499 C C . SER A 1 187 ? -0.868 -17.321 15.667 1.00 65.44 187 SER A C 1
ATOM 1501 O O . SER A 1 187 ? -0.005 -18.111 15.286 1.00 65.44 187 SER A O 1
ATOM 1503 N N . LYS A 1 188 ? -2.129 -17.401 15.227 1.00 61.34 188 LYS A N 1
ATOM 1504 C CA . LYS A 1 188 ? -2.597 -18.342 14.209 1.00 61.34 188 LYS A CA 1
ATOM 1505 C C . LYS A 1 188 ? -2.302 -17.804 12.807 1.00 61.34 188 LYS A C 1
ATOM 1507 O O . LYS A 1 188 ? -3.059 -17.000 12.265 1.00 61.34 188 LYS A O 1
ATOM 1512 N N . ILE A 1 189 ? -1.244 -18.313 12.179 1.00 62.25 189 ILE A N 1
ATOM 1513 C CA . ILE A 1 189 ? -1.094 -18.202 10.724 1.00 62.25 189 ILE A CA 1
ATOM 1514 C C . ILE A 1 189 ? -2.072 -19.187 10.081 1.00 62.25 189 ILE A C 1
ATOM 1516 O O . ILE A 1 189 ? -1.929 -20.401 10.238 1.00 62.25 189 ILE A O 1
ATOM 1520 N N . VAL A 1 190 ? -3.053 -18.679 9.335 1.00 61.22 190 VAL A N 1
ATOM 1521 C CA . VAL A 1 190 ? -3.980 -19.537 8.584 1.00 61.22 190 VAL A CA 1
ATOM 1522 C C . VAL A 1 190 ? -3.294 -19.972 7.294 1.00 61.22 190 VAL A C 1
ATOM 1524 O O . VAL A 1 190 ? -3.256 -19.241 6.302 1.00 61.22 190 VAL A O 1
ATOM 1527 N N . VAL A 1 191 ? -2.717 -21.173 7.324 1.00 55.91 191 VAL A N 1
ATOM 1528 C CA . VAL A 1 191 ? -2.079 -21.788 6.158 1.00 55.91 191 VAL A CA 1
ATOM 1529 C C . VAL A 1 191 ? -3.148 -22.395 5.260 1.00 55.91 191 VAL A C 1
ATOM 1531 O O . VAL A 1 191 ? -3.692 -23.454 5.557 1.00 55.91 191 VAL A O 1
ATOM 1534 N N . VAL A 1 192 ? -3.422 -21.746 4.129 1.00 48.88 192 VAL A N 1
ATOM 1535 C CA . VAL A 1 192 ? -4.254 -22.331 3.069 1.00 48.88 192 VAL A CA 1
ATOM 1536 C C . VAL A 1 192 ? -3.427 -23.398 2.330 1.00 48.88 192 VAL A C 1
ATOM 1538 O O . VAL A 1 192 ? -2.377 -23.051 1.769 1.00 48.88 192 VAL A O 1
ATOM 1541 N N . PRO A 1 193 ? -3.853 -24.678 2.297 1.00 37.38 193 PRO A N 1
ATOM 1542 C CA . PRO A 1 193 ? -3.175 -25.714 1.522 1.00 37.38 193 PRO A CA 1
ATOM 1543 C C . PRO A 1 193 ? -3.091 -25.320 0.043 1.00 37.38 193 PRO A C 1
ATOM 1545 O O . PRO A 1 193 ? -4.042 -24.791 -0.526 1.00 37.38 193 PRO A O 1
ATOM 1548 N N . SER A 1 194 ? -1.943 -25.565 -0.596 1.00 36.81 194 SER A N 1
ATOM 1549 C CA . SER A 1 194 ? -1.728 -25.197 -2.011 1.00 36.81 194 SER A CA 1
ATOM 1550 C C . SER A 1 194 ? -2.123 -26.294 -3.009 1.00 36.81 194 SER A C 1
ATOM 1552 O O . SER A 1 194 ? -1.958 -26.117 -4.213 1.00 36.81 194 SER A O 1
ATOM 1554 N N . THR A 1 195 ? -2.670 -27.406 -2.523 1.00 38.03 195 THR A N 1
ATOM 1555 C CA . THR A 1 195 ? -3.288 -28.464 -3.328 1.00 38.03 195 THR A CA 1
ATOM 1556 C C . THR A 1 195 ? -4.751 -28.124 -3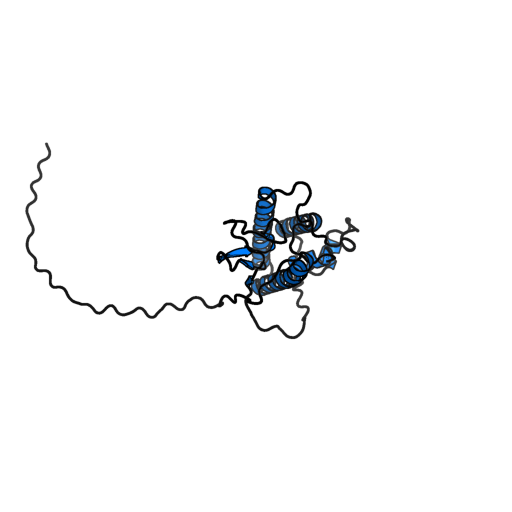.627 1.00 38.03 195 THR A C 1
ATOM 1558 O O . THR A 1 195 ? -5.486 -27.823 -2.683 1.00 38.03 195 THR A O 1
ATOM 1561 N N . PRO A 1 196 ? -5.215 -28.230 -4.887 1.00 37.19 196 PRO A N 1
ATOM 1562 C CA . PRO A 1 196 ? -6.645 -28.314 -5.175 1.00 37.19 196 PRO A CA 1
ATOM 1563 C C . PRO A 1 196 ? -7.272 -29.458 -4.362 1.00 37.19 196 PRO A C 1
ATOM 1565 O O . PRO A 1 196 ? -6.583 -30.456 -4.126 1.00 37.19 196 PRO A O 1
ATOM 1568 N N . PRO A 1 197 ? -8.550 -29.368 -3.953 1.00 36.38 197 PRO A N 1
ATOM 1569 C CA . PRO A 1 197 ? -9.235 -30.525 -3.398 1.00 36.38 197 PRO A CA 1
ATOM 1570 C C . PRO A 1 197 ? -9.237 -31.636 -4.451 1.00 36.38 197 PRO A C 1
ATOM 1572 O O . PRO A 1 197 ? -9.802 -31.474 -5.535 1.00 36.38 197 PRO A O 1
ATOM 1575 N N . THR A 1 198 ? -8.579 -32.755 -4.143 1.00 37.75 198 THR A N 1
ATOM 1576 C CA . THR A 1 198 ? -8.670 -33.975 -4.948 1.00 37.75 198 THR A CA 1
ATOM 1577 C C . THR A 1 198 ? -10.151 -34.311 -5.117 1.00 37.75 198 THR A C 1
ATOM 1579 O O . THR A 1 198 ? -10.856 -34.349 -4.103 1.00 37.75 198 THR A O 1
ATOM 1582 N N . PRO A 1 199 ? -10.655 -34.544 -6.344 1.00 40.53 199 PRO A N 1
ATOM 1583 C CA . PRO A 1 199 ? -12.029 -34.982 -6.526 1.00 40.53 199 PRO A CA 1
ATOM 1584 C C . PRO A 1 199 ? -12.267 -36.232 -5.680 1.00 40.53 199 PRO A C 1
ATOM 1586 O O . PRO A 1 199 ? -11.547 -37.223 -5.826 1.00 40.53 199 PRO A O 1
ATOM 1589 N N . LEU A 1 200 ? -13.245 -36.168 -4.773 1.00 43.00 200 LEU A N 1
ATOM 1590 C CA . LEU A 1 200 ? -13.645 -37.329 -3.984 1.00 43.00 200 LEU A CA 1
ATOM 1591 C C . LEU A 1 200 ? -13.996 -38.477 -4.944 1.00 43.00 200 LEU A C 1
ATOM 1593 O O . LEU A 1 200 ? -14.644 -38.216 -5.967 1.00 43.00 200 LEU A O 1
ATOM 1597 N N . PRO A 1 201 ? -13.591 -39.729 -4.652 1.00 39.06 201 PRO A N 1
ATOM 1598 C CA . PRO A 1 201 ? -13.999 -40.873 -5.450 1.00 39.06 201 PRO A CA 1
ATOM 1599 C C . PRO A 1 201 ? -15.518 -40.874 -5.590 1.00 39.06 201 PRO A C 1
ATOM 1601 O O . PRO A 1 201 ? -16.246 -40.830 -4.600 1.00 39.06 201 PRO A O 1
ATOM 1604 N N . ARG A 1 202 ? -15.990 -40.869 -6.837 1.00 39.50 202 ARG A N 1
ATOM 1605 C CA . ARG A 1 202 ? -17.413 -40.827 -7.165 1.00 39.50 202 ARG A CA 1
ATOM 1606 C C . ARG A 1 202 ? -18.076 -42.079 -6.597 1.00 39.50 202 ARG A C 1
ATOM 1608 O O . ARG A 1 202 ? -17.909 -43.151 -7.177 1.00 39.50 202 ARG A O 1
ATOM 1615 N N . GLU A 1 203 ? -18.819 -41.943 -5.498 1.00 35.31 203 GLU A N 1
ATOM 1616 C CA . GLU A 1 203 ? -19.603 -43.052 -4.954 1.00 35.31 203 GLU A CA 1
ATOM 1617 C C . GLU A 1 203 ? -20.478 -43.643 -6.061 1.00 35.31 203 GLU A C 1
ATOM 1619 O O . GLU A 1 203 ? -21.266 -42.949 -6.717 1.00 35.31 203 GLU A O 1
ATOM 1624 N N . GLN A 1 204 ? -20.302 -44.941 -6.299 1.00 37.72 204 GLN A N 1
ATOM 1625 C CA . GLN A 1 204 ? -21.118 -45.682 -7.241 1.00 37.72 204 GLN A CA 1
ATOM 1626 C C . GLN A 1 204 ? -22.518 -45.808 -6.644 1.00 37.72 204 GLN A C 1
ATOM 1628 O O . GLN A 1 204 ? -22.774 -46.683 -5.822 1.00 37.72 204 GLN A O 1
ATOM 1633 N N . LYS A 1 205 ? -23.442 -44.936 -7.067 1.00 35.19 205 LYS A N 1
ATOM 1634 C CA . LYS A 1 205 ? -24.870 -45.125 -6.792 1.00 35.19 205 LYS A CA 1
ATOM 1635 C C . LYS A 1 205 ? -25.298 -46.474 -7.363 1.00 35.19 205 LYS A C 1
ATOM 1637 O O . LYS A 1 205 ? -25.476 -46.606 -8.573 1.00 35.19 205 LYS A O 1
ATOM 1642 N N . HIS A 1 206 ? -25.450 -47.463 -6.487 1.00 36.53 206 HIS A N 1
ATOM 1643 C CA . HIS A 1 206 ? -26.005 -48.757 -6.849 1.00 36.53 206 HIS A CA 1
ATOM 1644 C C . HIS A 1 206 ? -27.411 -48.564 -7.424 1.00 36.53 206 HIS A C 1
ATOM 1646 O O . HIS A 1 206 ? -28.271 -47.914 -6.826 1.00 36.53 206 HIS A O 1
ATOM 1652 N N . SER A 1 207 ? -27.619 -49.126 -8.612 1.00 33.31 207 SER A N 1
ATOM 1653 C CA . SER A 1 207 ? -28.896 -49.122 -9.314 1.00 33.31 207 SER A CA 1
ATOM 1654 C C . SER A 1 207 ? -29.921 -49.959 -8.552 1.00 33.31 207 SER A C 1
ATOM 1656 O O . SER A 1 207 ? -29.877 -51.186 -8.615 1.00 33.31 207 SER A O 1
ATOM 1658 N N . VAL A 1 208 ? -30.882 -49.313 -7.891 1.00 35.06 208 VAL A N 1
ATOM 1659 C CA . VAL A 1 208 ? -32.121 -49.979 -7.471 1.00 35.06 208 VAL A CA 1
ATOM 1660 C C . VAL A 1 208 ? -33.144 -49.826 -8.591 1.00 35.06 208 VAL A C 1
ATOM 1662 O O . VAL A 1 208 ? -33.713 -48.758 -8.804 1.00 35.06 208 VAL A O 1
ATOM 1665 N N . THR A 1 209 ? -33.335 -50.911 -9.334 1.00 33.41 209 THR A N 1
ATOM 1666 C CA . THR A 1 209 ? -34.232 -50.989 -10.488 1.00 33.41 209 THR A CA 1
ATOM 1667 C C . THR A 1 209 ? -35.694 -50.929 -10.045 1.00 33.41 209 THR A C 1
ATOM 1669 O O . THR A 1 209 ? -36.234 -51.911 -9.539 1.00 33.41 209 THR A O 1
ATOM 1672 N N . MET A 1 210 ? -36.357 -49.796 -10.270 1.00 33.59 210 MET A N 1
ATOM 1673 C CA . MET A 1 210 ? -37.813 -49.681 -10.154 1.00 33.59 210 MET A CA 1
ATOM 1674 C C . MET A 1 210 ? -38.452 -50.098 -11.482 1.00 33.59 210 MET A C 1
ATOM 1676 O O . MET A 1 210 ? -38.252 -49.441 -12.503 1.00 33.59 210 MET A O 1
ATOM 1680 N N . LYS A 1 211 ? -39.213 -51.200 -11.478 1.00 35.44 211 LYS A N 1
ATOM 1681 C CA . LYS A 1 211 ? -40.101 -51.547 -12.595 1.00 35.44 211 LYS A CA 1
ATOM 1682 C C . LYS A 1 211 ? -41.224 -50.512 -12.664 1.00 35.44 211 LYS A C 1
ATOM 1684 O O . LYS A 1 211 ? -41.922 -50.316 -11.675 1.00 35.44 211 LYS A O 1
ATOM 1689 N N . VAL A 1 212 ? -41.420 -49.912 -13.833 1.00 34.62 212 VAL A N 1
ATOM 1690 C CA . VAL A 1 212 ? -42.631 -49.156 -14.166 1.00 34.62 212 VAL A CA 1
ATOM 1691 C C . VAL A 1 212 ? -43.295 -49.880 -15.325 1.00 34.62 212 VAL A C 1
ATOM 1693 O O . VAL A 1 212 ? -42.696 -50.038 -16.388 1.00 34.62 212 VAL A O 1
ATOM 1696 N N . GLU A 1 213 ? -44.505 -50.372 -15.091 1.00 33.91 213 GLU A N 1
ATOM 1697 C CA . GLU A 1 213 ? -45.330 -50.997 -16.121 1.00 33.91 213 GLU A CA 1
ATOM 1698 C C . GLU A 1 213 ? -45.968 -49.910 -17.001 1.00 33.91 213 GLU A C 1
ATOM 1700 O O . GLU A 1 213 ? -46.374 -48.853 -16.523 1.00 33.91 213 GLU A O 1
ATOM 1705 N N . SER A 1 214 ? -46.030 -50.176 -18.303 1.00 38.16 214 SER A N 1
ATOM 1706 C CA . SER A 1 214 ? -46.761 -49.396 -19.310 1.00 38.1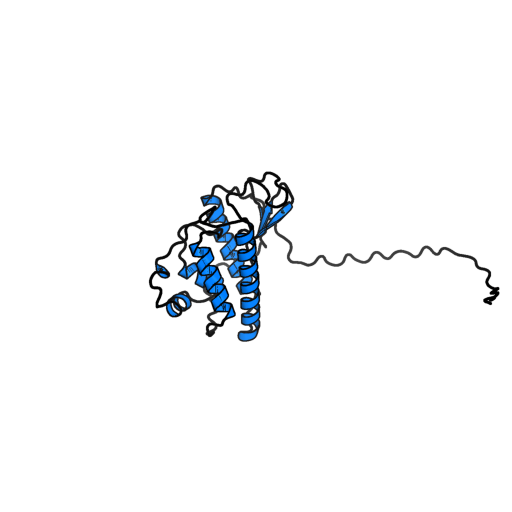6 214 SER A CA 1
ATOM 1707 C C . SER A 1 214 ? -47.918 -50.282 -19.793 1.00 38.16 214 SER A C 1
ATOM 1709 O O . SER A 1 214 ? -47.705 -51.496 -19.883 1.00 38.16 214 SER A O 1
ATOM 1711 N N . PRO A 1 215 ? -49.132 -49.756 -20.053 1.00 43.81 215 PRO A N 1
ATOM 1712 C CA . PRO A 1 215 ? -49.405 -48.918 -21.233 1.00 43.81 215 PRO A CA 1
ATOM 1713 C C . PRO A 1 215 ? -50.378 -47.743 -20.905 1.00 43.81 215 PRO A C 1
ATOM 1715 O O . PRO A 1 215 ? -50.623 -47.484 -19.733 1.00 43.81 215 PRO A O 1
ATOM 1718 N N . MET A 1 216 ? -50.943 -46.933 -21.816 1.00 32.53 216 MET A N 1
ATOM 1719 C CA . MET A 1 216 ? -50.966 -46.896 -23.291 1.00 32.53 216 MET A CA 1
ATOM 1720 C C . MET A 1 216 ? -50.724 -45.459 -23.823 1.00 32.53 216 MET A C 1
ATOM 1722 O O . MET A 1 216 ? -50.963 -44.483 -23.117 1.00 32.53 216 MET A O 1
ATOM 1726 N N . ALA A 1 217 ? -50.363 -45.334 -25.106 1.00 34.28 217 ALA A N 1
ATOM 1727 C CA . ALA A 1 217 ? -50.848 -44.261 -25.995 1.00 34.28 217 ALA A CA 1
ATOM 1728 C C . ALA A 1 217 ? -51.891 -44.917 -26.943 1.00 34.28 217 ALA A C 1
ATOM 1730 O O . ALA A 1 217 ? -51.892 -46.140 -27.054 1.00 34.28 217 ALA A O 1
ATOM 1731 N N . ILE A 1 218 ? -52.821 -44.261 -27.640 1.00 30.56 218 ILE A N 1
ATOM 1732 C CA . ILE A 1 218 ? -52.845 -42.980 -28.363 1.00 30.56 218 ILE A CA 1
ATOM 1733 C C . ILE A 1 218 ? -54.335 -42.569 -28.457 1.00 30.56 218 ILE A C 1
ATOM 1735 O O . ILE A 1 218 ? -55.172 -43.457 -28.561 1.00 30.56 218 ILE A O 1
ATOM 1739 N N . GLU A 1 219 ? -54.672 -41.275 -28.485 1.00 31.64 219 GLU A N 1
ATOM 1740 C CA . GLU A 1 219 ? -55.439 -40.691 -29.607 1.00 31.64 219 GLU A CA 1
ATOM 1741 C C . GLU A 1 219 ? -55.400 -39.159 -29.582 1.00 31.64 219 GLU A C 1
ATOM 1743 O O . GLU A 1 219 ? -55.500 -38.522 -28.535 1.00 31.64 219 GLU A O 1
ATOM 1748 N N . CYS A 1 220 ? -55.155 -38.574 -30.755 1.00 31.05 220 CYS A N 1
ATOM 1749 C CA . CYS A 1 220 ? -54.942 -37.147 -30.955 1.00 31.05 220 CYS A CA 1
ATOM 1750 C C . CYS A 1 220 ? -56.016 -36.644 -31.920 1.00 31.05 220 CYS A C 1
ATOM 1752 O O . CYS A 1 220 ? -55.956 -36.943 -33.112 1.00 31.05 220 CYS A O 1
ATOM 1754 N N . ALA A 1 221 ? -56.997 -35.904 -31.405 1.00 36.91 221 ALA A N 1
ATOM 1755 C CA . ALA A 1 221 ? -57.982 -35.207 -32.220 1.00 36.91 221 ALA A CA 1
ATOM 1756 C C . ALA A 1 221 ? -57.534 -33.752 -32.401 1.00 36.91 221 ALA A C 1
ATOM 1758 O O . ALA A 1 221 ? -57.388 -33.011 -31.428 1.00 36.91 221 ALA A O 1
ATOM 1759 N N . VAL A 1 222 ? -57.291 -33.358 -33.651 1.00 40.91 222 VAL A N 1
ATOM 1760 C CA . VAL A 1 222 ? -56.960 -31.982 -34.026 1.00 40.91 222 VAL A CA 1
ATOM 1761 C C . VAL A 1 222 ? -58.206 -31.343 -34.619 1.00 40.91 222 VAL A C 1
ATOM 1763 O O . VAL A 1 222 ? -58.592 -31.686 -35.731 1.00 40.91 222 VAL A O 1
ATOM 1766 N N . GLU A 1 223 ? -58.782 -30.374 -33.912 1.00 33.88 223 GLU A N 1
ATOM 1767 C CA . GLU A 1 223 ? -59.674 -29.380 -34.508 1.00 33.88 223 GLU A CA 1
ATOM 1768 C C . GLU A 1 223 ? -59.203 -27.979 -34.100 1.00 33.88 223 GLU A C 1
ATOM 1770 O O . GLU A 1 223 ? -59.234 -27.588 -32.932 1.00 33.88 223 GLU A O 1
ATOM 1775 N N . GLN A 1 224 ? -58.739 -27.227 -35.095 1.00 38.78 224 GLN A N 1
ATOM 1776 C CA . GLN A 1 224 ? -58.709 -25.769 -35.086 1.00 38.78 224 GLN A CA 1
ATOM 1777 C C . GLN A 1 224 ? -59.520 -25.307 -36.301 1.00 38.78 224 GLN A C 1
ATOM 1779 O O . GLN A 1 224 ? -59.499 -25.981 -37.332 1.00 38.78 224 GLN A O 1
ATOM 1784 N N . TYR A 1 225 ? -60.261 -24.213 -36.114 1.00 36.94 225 TYR A N 1
ATOM 1785 C CA . TYR A 1 225 ? -61.178 -23.601 -37.085 1.00 36.94 225 TYR A CA 1
ATOM 1786 C C . TYR A 1 225 ? -60.508 -23.227 -38.415 1.00 36.94 225 TYR A C 1
ATOM 1788 O O . TYR A 1 225 ? -59.346 -22.761 -38.368 1.00 36.94 225 TYR A O 1
#

Sequence (225 aa):
MDAIILLEGCGHAFHSRCVFEWPLRTCEVCQTPCDSIALVGRCRRMPTSPTSSTMSCRRNWDEVEREYCMLLLDLFKEGSLPLKPGMHLRQTLAMLLNCNPMRITKKFKRQDTLGKQRYAYHATPTGATYKRHVQRQKQLSTLRDAFYWQLKLQSGCAMDLMREAETEFWLTHLVAFASSVGQVISSKIVVVPSTPPTPLPREQKHSVTMKVESPMAIECAVEQY

Radius of gyration: 26.19 Å; chains: 1; bounding box: 82×67×55 Å